Protein AF-A0A3C1S8E3-F1 (afdb_monomer)

Nearest PDB structures (foldseek):
  7sqc-assembly1_1V  TM=7.105E-01  e=4.136E+00  Chlamydomonas reinhardtii
  8i21-assembly1_A  TM=3.951E-01  e=8.160E-01  Saccharomyces cerevisiae S288C
  6ixe-assembly1_A  TM=2.705E-01  e=8.160E-01  Homo sapiens
  5nnv-assembly4_D  TM=2.596E-01  e=1.457E+00  Bacillus subtilis subsp. subtilis str. 168

Radius of gyration: 63.2 Å; Cα contacts (8 Å, |Δi|>4): 35; chains: 1; bounding box: 116×29×188 Å

Secondary structure (DSSP, 8-state):
--THHHHHHHHHHHHHHHHHHHHHHHHHHHHHHHHHHHHHHHHHHHHHHHHHHHHHHHHHHHHHHHHHHHHHHHHHHHHHHHHHHHHHHHHHHHHHHHHHHHHHHHHHHHHHHHHHHHHHHHHHHHHHHHHHHHHHHHHHHHHHHHHHHHHHHSTT-HHHHHHHHHHHHHHHHHHHHHHHHHHHHHHHHHHHHHHHHHHHHHHHHHHHHHHHHHHHTGGG-HHHHTT--

Solvent-accessible surface area (backbone atoms only — not comparable to full-atom values): 12327 Å² total; per-residue (Å²): 137,66,75,65,64,55,51,57,51,50,47,57,63,58,48,49,60,52,51,49,50,53,47,58,66,42,46,62,56,53,50,50,51,47,52,50,52,48,53,49,52,50,50,51,49,51,50,50,50,50,49,53,53,48,50,50,52,51,49,53,52,50,52,54,48,52,53,51,53,52,51,52,53,51,50,54,51,50,50,56,50,49,52,52,50,49,55,52,48,53,50,51,53,50,51,52,52,53,50,51,49,53,50,53,51,49,51,51,50,52,53,50,49,51,52,53,51,51,52,52,51,52,51,48,51,52,55,52,54,52,52,49,54,50,53,51,49,51,50,50,51,52,44,53,52,51,52,51,51,43,53,72,75,36,70,91,37,68,71,59,40,56,56,52,49,52,51,50,51,52,50,49,52,49,52,54,52,52,52,52,52,50,52,53,50,51,52,52,52,49,52,50,49,53,50,50,50,49,51,50,51,52,50,52,51,48,50,52,50,51,64,52,53,65,49,62,60,67,76,58,66,67,74,66,63,71,73,76,120

Sequence (229 aa):
MSWWTIITALESVITKPLELITDWAREPLRKWEFERQIKQKECESELRMKEEVHKSNLHIKRETEIVRILQEIEELKKDKQFERMKATSEAILKYQKELSNINREAISAIGNMQIELREKAQNLIHDKVVRYKEFQKIATDEAMVDFKRIEDNFADNDRAKDILYRAVDQRLANVIKAADNFLLELSKDISSINQSICMLSDSGQKFIQNHLGQYKVIEFSDNDVKRLE

pLDDT: mean 80.76, std 13.03, range [36.88, 95.19]

Mean predicted aligned error: 15.99 Å

Foldseek 3Di:
DDPVVVVVVVCCVVVVVVVVVVCVVCVVVVVVVVVVVVVVVVVVVVVVVVVVVVVVVVVVVVVVVVVVVVVVVVVVVVVVVVVVVVVVVVVVVVVVVVLVVVLVVLLVVLVVVLVVLLVVLVVVLVVLVVVLVVQLVVLVVVLVVQLVVLCVPVVPPPPSSVVSNVVSVVVSVVSNVVSVVVSVVSVVVSVVVNVVSVVVSVVSVVVSVVVVVVCVVVVDPVVVVVVVD

Structure (mmCIF, N/CA/C/O backbone):
data_AF-A0A3C1S8E3-F1
#
_entry.id   AF-A0A3C1S8E3-F1
#
loop_
_atom_site.group_PDB
_atom_site.id
_atom_site.type_symbol
_atom_site.label_atom_id
_atom_site.label_alt_id
_atom_site.label_comp_id
_atom_site.label_asym_id
_atom_site.label_entity_id
_atom_site.label_seq_id
_atom_site.pdbx_PDB_ins_code
_atom_site.Cartn_x
_atom_site.Cartn_y
_atom_site.Cartn_z
_atom_site.occupancy
_atom_site.B_iso_or_equiv
_atom_site.auth_seq_id
_atom_site.auth_comp_id
_atom_site.auth_asym_id
_atom_site.auth_atom_id
_atom_site.pdbx_PDB_model_num
ATOM 1 N N . MET A 1 1 ? -67.163 20.959 129.276 1.00 45.91 1 MET A N 1
ATOM 2 C CA . MET A 1 1 ? -66.534 19.995 128.347 1.00 45.91 1 MET A CA 1
ATOM 3 C C . MET A 1 1 ? -67.643 19.246 127.632 1.00 45.91 1 MET A C 1
ATOM 5 O O . MET A 1 1 ? -68.558 18.776 128.290 1.00 45.91 1 MET A O 1
ATOM 9 N N . SER A 1 2 ? -67.640 19.323 126.304 1.00 48.47 2 SER A N 1
ATOM 10 C CA . SER A 1 2 ? -68.822 19.217 125.438 1.00 48.47 2 SER A CA 1
ATOM 11 C C . SER A 1 2 ? -69.143 17.775 125.030 1.00 48.47 2 SER A C 1
ATOM 13 O O . SER A 1 2 ? -68.245 17.031 124.661 1.00 48.47 2 SER A O 1
ATOM 15 N N . TRP A 1 3 ? -70.430 17.413 125.027 1.00 48.03 3 TRP A N 1
ATOM 16 C CA . TRP A 1 3 ? -70.980 16.139 124.530 1.00 48.03 3 TRP A CA 1
ATOM 17 C C . TRP A 1 3 ? -70.639 15.819 123.058 1.00 48.03 3 TRP A C 1
ATOM 19 O O . TRP A 1 3 ? -70.741 14.667 122.644 1.00 48.03 3 TRP A O 1
ATOM 29 N N . TRP A 1 4 ? -70.177 16.799 122.276 1.00 54.56 4 TRP A N 1
ATOM 30 C CA . TRP A 1 4 ? -69.787 16.611 120.874 1.00 54.56 4 TRP A CA 1
ATOM 31 C C . TRP A 1 4 ? -68.533 15.746 120.675 1.00 54.56 4 TRP A C 1
ATOM 33 O O . TRP A 1 4 ? -68.459 15.030 119.684 1.00 54.56 4 TRP A O 1
ATOM 43 N N . THR A 1 5 ? -67.573 15.741 121.609 1.00 58.72 5 THR A N 1
ATOM 44 C CA . THR A 1 5 ? -66.364 14.896 121.493 1.00 58.72 5 THR A CA 1
ATOM 45 C C . THR A 1 5 ? -66.623 13.422 121.802 1.00 58.72 5 THR A C 1
ATOM 47 O O . THR A 1 5 ? -65.871 12.563 121.355 1.00 58.72 5 THR A O 1
ATOM 50 N N . ILE A 1 6 ? -67.687 13.113 122.550 1.00 60.81 6 ILE A N 1
ATOM 51 C CA . ILE A 1 6 ? -68.087 11.730 122.847 1.00 60.81 6 ILE A CA 1
ATOM 52 C C . ILE A 1 6 ? -68.851 11.141 121.659 1.00 60.81 6 ILE A C 1
ATOM 54 O O . ILE A 1 6 ? -68.624 9.987 121.312 1.00 60.81 6 ILE A O 1
ATOM 58 N N . ILE A 1 7 ? -69.698 11.933 120.993 1.00 59.84 7 ILE A N 1
ATOM 59 C CA . ILE A 1 7 ? -70.453 11.489 119.813 1.00 59.84 7 ILE A CA 1
ATOM 60 C C . ILE A 1 7 ? -69.512 11.220 118.633 1.00 59.84 7 ILE A C 1
ATOM 62 O O . ILE A 1 7 ? -69.625 10.165 118.024 1.00 59.84 7 ILE A O 1
ATOM 66 N N . THR A 1 8 ? -68.519 12.078 118.371 1.00 59.97 8 THR A N 1
ATOM 67 C CA . THR A 1 8 ? -67.529 11.832 117.303 1.00 59.97 8 THR A CA 1
ATOM 68 C C . THR A 1 8 ? -66.610 10.644 117.606 1.00 59.97 8 THR A C 1
ATOM 70 O O . THR A 1 8 ? -66.227 9.907 116.697 1.00 59.97 8 THR A O 1
ATOM 73 N N . ALA A 1 9 ? -66.290 10.398 118.882 1.00 60.41 9 ALA A N 1
ATOM 74 C CA . ALA A 1 9 ? -65.554 9.207 119.296 1.00 60.41 9 ALA A CA 1
ATOM 75 C C . ALA A 1 9 ? -66.391 7.925 119.131 1.00 60.41 9 ALA A C 1
ATOM 77 O O . ALA A 1 9 ? -65.876 6.939 118.608 1.00 60.41 9 ALA A O 1
ATOM 78 N N . LEU A 1 10 ? -67.675 7.943 119.509 1.00 57.97 10 LEU A N 1
ATOM 79 C CA . LEU A 1 10 ? -68.590 6.803 119.374 1.00 57.97 10 LEU A CA 1
ATOM 80 C C . LEU A 1 10 ? -68.921 6.502 117.904 1.00 57.97 10 LEU A C 1
ATOM 82 O O . LEU A 1 10 ? -68.937 5.342 117.497 1.00 57.97 10 LEU A O 1
ATOM 86 N N . GLU A 1 11 ? -69.116 7.545 117.097 1.00 59.22 11 GLU A N 1
ATOM 87 C CA . GLU A 1 11 ? -69.291 7.450 115.650 1.00 59.22 11 GLU A CA 1
ATOM 88 C C . GLU A 1 11 ? -68.055 6.797 115.029 1.00 59.22 11 GLU A C 1
ATOM 90 O O . GLU A 1 11 ? -68.191 5.783 114.361 1.00 59.22 11 GLU A O 1
ATOM 95 N N . SER A 1 12 ? -66.841 7.223 115.401 1.00 58.59 12 SER A N 1
ATOM 96 C CA . SER A 1 12 ? -65.597 6.590 114.938 1.00 58.59 12 SER A CA 1
ATOM 97 C C . SER A 1 12 ? -65.379 5.142 115.415 1.00 58.59 12 SER A C 1
ATOM 99 O O . SER A 1 12 ? -64.543 4.445 114.846 1.00 58.59 12 SER A O 1
ATOM 101 N N . VAL A 1 13 ? -66.086 4.672 116.451 1.00 63.94 13 VAL A N 1
ATOM 102 C CA . VAL A 1 13 ? -66.024 3.278 116.942 1.00 63.94 13 VAL A CA 1
ATOM 103 C C . VAL A 1 13 ? -67.013 2.375 116.197 1.00 63.94 13 VAL A C 1
ATOM 105 O O . VAL A 1 13 ? -66.749 1.184 116.049 1.00 63.94 13 VAL A O 1
ATOM 108 N N . ILE A 1 14 ? -68.117 2.930 115.690 1.00 62.41 14 ILE A N 1
ATOM 109 C CA . ILE A 1 14 ? -69.158 2.186 114.962 1.00 62.41 14 ILE A CA 1
ATOM 110 C C . ILE A 1 14 ? -68.961 2.276 113.442 1.00 62.41 14 ILE A C 1
ATOM 112 O O . ILE A 1 14 ? -69.185 1.292 112.739 1.00 62.41 14 ILE A O 1
ATOM 116 N N . THR A 1 15 ? -68.500 3.411 112.913 1.00 63.06 15 THR A N 1
ATOM 117 C CA . THR A 1 15 ? -68.279 3.587 111.470 1.00 63.06 15 THR A CA 1
ATOM 118 C C . THR A 1 15 ? -67.055 2.828 110.981 1.00 63.06 15 THR A C 1
ATOM 120 O O . THR A 1 15 ? -67.130 2.201 109.934 1.00 63.06 15 THR A O 1
ATOM 123 N N . LYS A 1 16 ? -65.973 2.764 111.766 1.00 65.75 16 LYS A N 1
ATOM 124 C CA . LYS A 1 16 ? -64.754 2.020 111.403 1.00 65.75 16 LYS A CA 1
ATOM 125 C C . LYS A 1 16 ? -64.968 0.532 111.106 1.00 65.75 16 LYS A C 1
ATOM 127 O O . LYS A 1 16 ? -64.448 0.086 110.092 1.00 65.75 16 LYS A O 1
ATOM 132 N N . PRO A 1 17 ? -65.688 -0.268 111.922 1.00 68.44 17 PRO A N 1
ATOM 133 C CA . PRO A 1 17 ? -65.948 -1.665 111.577 1.00 68.44 17 PRO A CA 1
ATOM 134 C C . PRO A 1 17 ? -66.882 -1.800 110.369 1.00 68.44 17 PRO A C 1
ATOM 136 O O . PRO A 1 17 ? -66.742 -2.751 109.606 1.00 68.44 17 PRO A O 1
ATOM 139 N N . LEU A 1 18 ? -67.799 -0.849 110.162 1.00 66.88 18 LEU A N 1
ATOM 140 C CA . LEU A 1 18 ? -68.668 -0.835 108.986 1.00 66.88 18 LEU A CA 1
ATOM 141 C C . LEU A 1 18 ? -67.868 -0.540 107.706 1.00 66.88 18 LEU A C 1
ATOM 143 O O . LEU A 1 18 ? -68.014 -1.257 106.720 1.00 66.88 18 LEU A O 1
ATOM 147 N N . GLU A 1 19 ? -66.977 0.451 107.762 1.00 66.44 19 GLU A N 1
ATOM 148 C CA . GLU A 1 19 ? -66.007 0.783 106.715 1.00 66.44 19 GLU A CA 1
ATOM 149 C C . GLU A 1 19 ? -65.086 -0.409 106.431 1.00 66.44 19 GLU A C 1
ATOM 151 O O . GLU A 1 19 ? -64.909 -0.769 105.271 1.00 66.44 19 GLU A O 1
ATOM 156 N N . LEU A 1 20 ? -64.616 -1.107 107.474 1.00 71.56 20 LEU A N 1
ATOM 157 C CA . LEU A 1 20 ? -63.794 -2.315 107.357 1.00 71.56 20 LEU A CA 1
ATOM 158 C C . LEU A 1 20 ? -64.518 -3.450 106.614 1.00 71.56 20 LEU A C 1
ATOM 160 O O . LEU A 1 20 ? -63.907 -4.133 105.800 1.00 71.56 20 LEU A O 1
ATOM 164 N N . ILE A 1 21 ? -65.815 -3.657 106.874 1.00 69.19 21 ILE A N 1
ATOM 165 C CA . ILE A 1 21 ? -66.627 -4.686 106.200 1.00 69.19 21 ILE A CA 1
ATOM 166 C C . ILE A 1 21 ? -66.916 -4.283 104.752 1.00 69.19 21 ILE A C 1
ATOM 168 O O . ILE A 1 21 ? -66.861 -5.124 103.853 1.00 69.19 21 ILE A O 1
ATOM 172 N N . THR A 1 22 ? -67.204 -3.005 104.497 1.00 70.81 22 THR A N 1
ATOM 173 C CA . THR A 1 22 ? -67.393 -2.516 103.125 1.00 70.81 22 THR A CA 1
ATOM 174 C C . THR A 1 22 ? -66.101 -2.544 102.317 1.00 70.81 22 THR A C 1
ATOM 176 O O . THR A 1 22 ? -66.146 -2.860 101.128 1.00 70.81 22 THR A O 1
ATOM 179 N N . ASP A 1 23 ? -64.957 -2.290 102.948 1.00 69.19 23 ASP A N 1
ATOM 180 C CA . ASP A 1 23 ? -63.642 -2.413 102.327 1.00 69.19 23 ASP A CA 1
ATOM 181 C C . ASP A 1 23 ? -63.274 -3.883 102.106 1.00 69.19 23 ASP A C 1
ATOM 183 O O . ASP A 1 23 ? -62.804 -4.218 101.021 1.00 69.19 23 ASP A O 1
ATOM 187 N N . TRP A 1 24 ? -63.610 -4.780 103.040 1.00 73.12 24 TRP A N 1
ATOM 188 C CA . TRP A 1 24 ? -63.441 -6.231 102.889 1.00 73.12 24 TRP A CA 1
ATOM 189 C C . TRP A 1 24 ? -64.290 -6.810 101.746 1.00 73.12 24 TRP A C 1
ATOM 191 O O . TRP A 1 24 ? -63.827 -7.654 100.982 1.00 73.12 24 TRP A O 1
ATOM 201 N N . ALA A 1 25 ? -65.521 -6.321 101.566 1.00 75.75 25 ALA A N 1
ATOM 202 C CA . ALA A 1 25 ? -66.380 -6.716 100.448 1.00 75.75 25 ALA A CA 1
ATOM 203 C C . ALA A 1 25 ? -65.934 -6.110 99.101 1.00 75.75 25 ALA A C 1
ATOM 205 O O . ALA A 1 25 ? -66.162 -6.704 98.044 1.00 75.75 25 ALA A O 1
ATOM 206 N N . ARG A 1 26 ? -65.288 -4.935 99.114 1.00 73.25 26 ARG A N 1
ATOM 207 C CA . ARG A 1 26 ? -64.765 -4.265 97.909 1.00 73.25 26 ARG A CA 1
ATOM 208 C C . ARG A 1 26 ? -63.386 -4.761 97.487 1.00 73.25 26 ARG A C 1
ATOM 210 O O . ARG A 1 26 ? -63.083 -4.724 96.297 1.00 73.25 26 ARG A O 1
ATOM 217 N N . GLU A 1 27 ? -62.569 -5.249 98.414 1.00 75.69 27 GLU A N 1
ATOM 218 C CA . GLU A 1 27 ? -61.229 -5.790 98.165 1.00 75.69 27 GLU A CA 1
ATOM 219 C C . GLU A 1 27 ? -61.161 -6.854 97.052 1.00 75.69 27 GLU A C 1
ATOM 221 O O . GLU A 1 27 ? -60.338 -6.694 96.143 1.00 75.69 27 GLU A O 1
ATOM 226 N N . PRO A 1 28 ? -62.015 -7.901 97.029 1.00 76.00 28 PRO A N 1
ATOM 227 C CA . PRO A 1 28 ? -61.971 -8.916 95.976 1.00 76.00 28 PRO A CA 1
ATOM 228 C C . PRO A 1 28 ? -62.368 -8.360 94.601 1.00 76.00 28 PRO A C 1
ATOM 230 O O . PRO A 1 28 ? -61.770 -8.737 93.593 1.00 76.00 28 PRO A O 1
ATOM 233 N N . LEU A 1 29 ? -63.313 -7.415 94.550 1.00 75.44 29 LEU A N 1
ATOM 234 C CA . LEU A 1 29 ? -63.712 -6.741 93.309 1.00 75.44 29 LEU A CA 1
ATOM 235 C C . LEU A 1 29 ? -62.592 -5.833 92.782 1.00 75.44 29 LEU A C 1
ATOM 237 O O . LEU A 1 29 ? -62.259 -5.898 91.599 1.00 75.44 29 LEU A O 1
ATOM 241 N N . ARG A 1 30 ? -61.936 -5.071 93.669 1.00 77.50 30 ARG A N 1
ATOM 242 C CA . ARG A 1 30 ? -60.752 -4.262 93.334 1.00 77.50 30 ARG A CA 1
ATOM 243 C C . ARG A 1 30 ? -59.605 -5.126 92.829 1.00 77.50 30 ARG A C 1
ATOM 245 O O . ARG A 1 30 ? -58.922 -4.737 91.888 1.00 77.50 30 ARG A O 1
ATOM 252 N N . LYS A 1 31 ? -59.401 -6.304 93.425 1.00 79.94 31 LYS A N 1
ATOM 253 C CA . LYS A 1 31 ? -58.380 -7.263 92.993 1.00 79.94 31 LYS A CA 1
ATOM 254 C C . LYS A 1 31 ? -58.675 -7.815 91.598 1.00 79.94 31 LYS A C 1
ATOM 256 O O . LYS A 1 31 ? -57.766 -7.876 90.780 1.00 79.94 31 LYS A O 1
ATOM 261 N N . TRP A 1 32 ? -59.929 -8.149 91.291 1.00 79.12 32 TRP A N 1
ATOM 262 C CA . TRP A 1 32 ? -60.323 -8.598 89.950 1.00 79.12 32 TRP A CA 1
ATOM 263 C C . TRP A 1 32 ? -60.242 -7.500 88.892 1.00 79.12 32 TRP A C 1
ATOM 265 O O . TRP A 1 32 ? -59.829 -7.777 87.768 1.00 79.12 32 TRP A O 1
ATOM 275 N N . GLU A 1 33 ? -60.617 -6.264 89.218 1.00 80.81 33 GLU A N 1
ATOM 276 C CA . GLU A 1 33 ? -60.418 -5.117 88.324 1.00 80.81 33 GLU A CA 1
ATOM 277 C C . GLU A 1 33 ? -58.931 -4.859 88.084 1.00 80.81 33 GLU A C 1
ATOM 279 O O . GLU A 1 33 ? -58.523 -4.662 86.941 1.00 80.81 33 GLU A O 1
ATOM 284 N N . PHE A 1 34 ? -58.111 -4.942 89.131 1.00 79.50 34 PHE A N 1
ATOM 285 C CA . PHE A 1 34 ? -56.662 -4.803 89.039 1.00 79.50 34 PHE A CA 1
ATOM 286 C C . PHE A 1 34 ? -56.027 -5.920 88.200 1.00 79.50 34 PHE A C 1
ATOM 288 O O . PHE A 1 34 ? -55.235 -5.632 87.310 1.00 79.50 34 PHE A O 1
ATOM 295 N N . GLU A 1 35 ? -56.428 -7.180 88.387 1.00 84.31 35 GLU A N 1
ATOM 296 C CA . GLU A 1 35 ? -55.987 -8.305 87.550 1.00 84.31 35 GLU A CA 1
ATOM 297 C C . GLU A 1 35 ? -56.425 -8.148 86.091 1.00 84.31 35 GLU A C 1
ATOM 299 O O . GLU A 1 35 ? -55.663 -8.462 85.179 1.00 84.31 35 GLU A O 1
ATOM 304 N N . ARG A 1 36 ? -57.636 -7.638 85.841 1.00 80.31 36 ARG A N 1
ATOM 305 C CA . ARG A 1 36 ? -58.131 -7.386 84.481 1.00 80.31 36 ARG A CA 1
ATOM 306 C C . ARG A 1 36 ? -57.357 -6.250 83.814 1.00 80.31 36 ARG A C 1
ATOM 308 O O . ARG A 1 36 ? -56.996 -6.377 82.650 1.00 80.31 36 ARG A O 1
ATOM 315 N N . GLN A 1 37 ? -57.044 -5.192 84.562 1.00 82.25 37 GLN A N 1
ATOM 316 C CA . GLN A 1 37 ? -56.198 -4.090 84.103 1.00 82.25 37 GLN A CA 1
ATOM 317 C C . GLN A 1 37 ? -54.753 -4.534 83.858 1.00 82.25 37 GLN A C 1
ATOM 319 O O . GLN A 1 37 ? -54.155 -4.093 82.881 1.00 82.25 37 GLN A O 1
ATOM 324 N N . ILE A 1 38 ? -54.193 -5.407 84.701 1.00 83.06 38 ILE A N 1
ATOM 325 C CA . ILE A 1 38 ? -52.866 -5.998 84.481 1.00 83.06 38 ILE A CA 1
ATOM 326 C C . ILE A 1 38 ? -52.876 -6.824 83.200 1.00 83.06 38 ILE A C 1
ATOM 328 O O . ILE A 1 38 ? -52.089 -6.537 82.309 1.00 83.06 38 ILE A O 1
ATOM 332 N N . LYS A 1 39 ? -53.819 -7.761 83.052 1.00 86.88 39 LYS A N 1
ATOM 333 C CA . LYS A 1 39 ? -53.931 -8.598 81.846 1.00 86.88 39 LYS A CA 1
ATOM 334 C C . LYS A 1 39 ? -54.154 -7.776 80.583 1.00 86.88 39 LYS A C 1
ATOM 336 O O . LYS A 1 39 ? -53.622 -8.106 79.529 1.00 86.88 39 LYS A O 1
ATOM 341 N N . GLN A 1 40 ? -54.931 -6.699 80.673 1.00 83.88 40 GLN A N 1
ATOM 342 C CA . GLN A 1 40 ? -55.137 -5.787 79.554 1.00 83.88 40 GLN A CA 1
ATOM 343 C C . GLN A 1 40 ? -53.845 -5.044 79.196 1.00 83.88 40 GLN A C 1
ATOM 345 O O . GLN A 1 40 ? -53.489 -4.993 78.024 1.00 83.88 40 GLN A O 1
ATOM 350 N N . LYS A 1 41 ? -53.100 -4.541 80.188 1.00 84.12 41 LYS A N 1
ATOM 351 C CA . LYS A 1 41 ? -51.793 -3.902 79.973 1.00 84.12 41 LYS A CA 1
ATOM 352 C C . LYS A 1 41 ? -50.738 -4.876 79.451 1.00 84.12 41 LYS A C 1
ATOM 354 O O . LYS A 1 41 ? -49.932 -4.487 78.615 1.00 84.12 41 LYS A O 1
ATOM 359 N N . GLU A 1 42 ? -50.738 -6.120 79.918 1.00 85.31 42 GLU A N 1
ATOM 360 C CA . GLU A 1 42 ? -49.866 -7.191 79.425 1.00 85.31 42 GLU A CA 1
ATOM 361 C C . GLU A 1 42 ? -50.193 -7.516 77.968 1.00 85.31 42 GLU A C 1
ATOM 363 O O . GLU A 1 42 ? -49.297 -7.502 77.130 1.00 85.31 42 GLU A O 1
ATOM 368 N N . CYS A 1 43 ? -51.475 -7.692 77.636 1.00 86.12 43 CYS A N 1
ATOM 369 C CA . CYS A 1 43 ? -51.931 -7.917 76.265 1.00 86.12 43 CYS A CA 1
ATOM 370 C C . CYS A 1 43 ? -51.583 -6.734 75.344 1.00 86.12 43 CYS A C 1
ATOM 372 O O . CYS A 1 43 ? -51.049 -6.930 74.256 1.00 86.12 43 CYS A O 1
ATOM 374 N N . GLU A 1 44 ? -51.807 -5.495 75.789 1.00 86.19 44 GLU A N 1
ATOM 375 C CA . GLU A 1 44 ? -51.421 -4.289 75.046 1.00 86.19 44 GLU A CA 1
ATOM 376 C C . GLU A 1 44 ? -49.899 -4.176 74.875 1.00 86.19 44 GLU A C 1
ATOM 378 O O . GLU A 1 44 ? -49.428 -3.798 73.803 1.00 86.19 44 GLU A O 1
ATOM 383 N N . SER A 1 45 ? -49.119 -4.526 75.900 1.00 83.31 45 SER A N 1
ATOM 384 C CA . SER A 1 45 ? -47.655 -4.555 75.841 1.00 83.31 45 SER A CA 1
ATOM 385 C C . SER A 1 45 ? -47.155 -5.615 74.857 1.00 83.31 45 SER A C 1
ATOM 387 O O . SER A 1 45 ? -46.307 -5.327 74.014 1.00 83.31 45 SER A O 1
ATOM 389 N N . GLU A 1 46 ? -47.724 -6.821 74.891 1.00 88.38 46 GLU A N 1
ATOM 390 C CA . GLU A 1 46 ? -47.403 -7.893 73.948 1.00 88.38 46 GLU A CA 1
ATOM 391 C C . GLU A 1 46 ? -47.769 -7.532 72.508 1.00 88.38 46 GLU A C 1
ATOM 393 O O . GLU A 1 46 ? -47.001 -7.825 71.591 1.00 88.38 46 GLU A O 1
ATOM 398 N N . LEU A 1 47 ? -48.925 -6.899 72.294 1.00 86.38 47 LEU A N 1
ATOM 399 C CA . LEU A 1 47 ? -49.342 -6.422 70.977 1.00 86.38 47 LEU A CA 1
ATOM 400 C C . LEU A 1 47 ? -48.385 -5.347 70.460 1.00 86.38 47 LEU A C 1
ATOM 402 O O . LEU A 1 47 ? -47.918 -5.463 69.331 1.00 86.38 47 LEU A O 1
ATOM 406 N N . ARG A 1 48 ? -47.999 -4.375 71.296 1.00 87.56 48 ARG A N 1
ATOM 407 C CA . ARG A 1 48 ? -47.000 -3.355 70.934 1.00 87.56 48 ARG A CA 1
ATOM 408 C C . ARG A 1 48 ? -45.639 -3.968 70.619 1.00 87.56 48 ARG A C 1
ATOM 410 O O . ARG A 1 48 ? -45.025 -3.607 69.622 1.00 87.56 48 ARG A O 1
ATOM 417 N N . MET A 1 49 ? -45.184 -4.931 71.419 1.00 85.94 49 MET A N 1
ATOM 418 C CA . MET A 1 49 ? -43.936 -5.651 71.155 1.00 85.94 49 MET A CA 1
ATOM 419 C C . MET A 1 49 ? -43.996 -6.410 69.827 1.00 85.94 49 MET A C 1
ATOM 421 O O . MET A 1 49 ? -43.053 -6.348 69.041 1.00 85.94 49 MET A O 1
ATOM 425 N N . LYS A 1 50 ? -45.111 -7.088 69.536 1.00 90.00 50 LYS A N 1
ATOM 426 C CA . LYS A 1 50 ? -45.321 -7.779 68.256 1.00 90.00 50 LYS A CA 1
ATOM 427 C C . LYS A 1 50 ? -45.368 -6.798 67.089 1.00 90.00 50 LYS A C 1
ATOM 429 O O . LYS A 1 50 ? -44.758 -7.083 66.065 1.00 90.00 50 LYS A O 1
ATOM 434 N N . GLU A 1 51 ? -46.032 -5.655 67.235 1.00 87.38 51 GLU A N 1
ATOM 435 C CA . GLU A 1 51 ? -46.078 -4.603 66.215 1.00 87.38 51 GLU A CA 1
ATOM 436 C C . GLU A 1 51 ? -44.689 -4.041 65.910 1.00 87.38 51 GLU A C 1
ATOM 438 O O . GLU A 1 51 ? -44.322 -3.947 64.741 1.00 87.38 51 GLU A O 1
ATOM 443 N N . GLU A 1 52 ? -43.890 -3.721 66.927 1.00 87.69 52 GLU A N 1
ATOM 444 C CA . GLU A 1 52 ? -42.534 -3.193 66.738 1.00 87.69 52 GLU A CA 1
ATOM 445 C C . GLU A 1 52 ? -41.587 -4.235 66.132 1.00 87.69 52 GLU A C 1
ATOM 447 O O . GLU A 1 52 ? -40.843 -3.935 65.196 1.00 87.69 52 GLU A O 1
ATOM 452 N N . VAL A 1 53 ? -41.677 -5.496 66.567 1.00 89.69 53 VAL A N 1
ATOM 453 C CA . VAL A 1 53 ? -40.945 -6.605 65.935 1.00 89.69 53 VAL A CA 1
ATOM 454 C C . VAL A 1 53 ? -41.376 -6.779 64.479 1.00 89.69 53 VAL A C 1
ATOM 456 O O . VAL A 1 53 ? -40.536 -6.996 63.605 1.00 89.69 53 VAL A O 1
ATOM 459 N N . HIS A 1 54 ? -42.671 -6.663 64.181 1.00 89.44 54 HIS A N 1
ATOM 460 C CA . HIS A 1 54 ? -43.171 -6.791 62.817 1.00 89.44 54 HIS A CA 1
ATOM 461 C C . HIS A 1 54 ? -42.729 -5.619 61.932 1.00 89.44 54 HIS A C 1
ATOM 463 O O . HIS A 1 54 ? -42.297 -5.847 60.803 1.00 89.44 54 HIS A O 1
ATOM 469 N N . LYS A 1 55 ? -42.746 -4.383 62.449 1.00 90.38 55 LYS A N 1
ATOM 470 C CA . LYS A 1 55 ? -42.213 -3.194 61.763 1.00 90.38 55 LYS A CA 1
ATOM 471 C C . LYS A 1 55 ? -40.718 -3.326 61.489 1.00 90.38 55 LYS A C 1
ATOM 473 O O . LYS A 1 55 ? -40.299 -3.088 60.359 1.00 90.38 55 LYS A O 1
ATOM 478 N N . SER A 1 56 ? -39.939 -3.761 62.479 1.00 86.69 56 SER A N 1
ATOM 479 C CA . SER A 1 56 ? -38.501 -4.002 62.328 1.00 86.69 56 SER A CA 1
ATOM 480 C C . SER A 1 56 ? -38.224 -5.080 61.274 1.00 86.69 56 SER A C 1
ATOM 482 O O . SER A 1 56 ? -37.467 -4.855 60.334 1.00 86.69 56 SER A O 1
ATOM 484 N N . ASN A 1 57 ? -38.946 -6.204 61.320 1.00 91.62 57 ASN A N 1
ATOM 485 C CA . ASN A 1 57 ? -38.835 -7.260 60.311 1.00 91.62 57 ASN A CA 1
ATOM 486 C C . ASN A 1 57 ? -39.223 -6.788 58.901 1.00 91.62 57 ASN A C 1
ATOM 488 O O . ASN A 1 57 ? -38.580 -7.172 57.925 1.00 91.62 57 ASN A O 1
ATOM 492 N N . LEU A 1 58 ? -40.267 -5.965 58.768 1.00 88.69 58 LEU A N 1
ATOM 493 C CA . LEU A 1 58 ? -40.647 -5.368 57.486 1.00 88.69 58 LEU A CA 1
ATOM 494 C C . LEU A 1 58 ? -39.575 -4.405 56.972 1.00 88.69 58 LEU A C 1
ATOM 496 O O . LEU A 1 58 ? -39.319 -4.375 55.769 1.00 88.69 58 LEU A O 1
ATOM 500 N N . HIS A 1 59 ? -38.940 -3.641 57.860 1.00 88.50 59 HIS A N 1
ATOM 501 C CA . HIS A 1 59 ? -37.855 -2.736 57.502 1.00 88.50 59 HIS A CA 1
ATOM 502 C C . HIS A 1 59 ? -36.626 -3.504 57.007 1.00 88.50 59 HIS A C 1
ATOM 504 O O . HIS A 1 59 ? -36.185 -3.261 55.888 1.00 88.50 59 HIS A O 1
ATOM 510 N N . ILE A 1 60 ? -36.185 -4.522 57.753 1.00 91.06 60 ILE A N 1
ATOM 511 C CA . ILE A 1 60 ? -35.077 -5.409 57.366 1.00 91.06 60 ILE A CA 1
ATOM 512 C C . ILE A 1 60 ? -35.364 -6.079 56.015 1.00 91.06 60 ILE A C 1
ATOM 514 O O . ILE A 1 60 ? -34.501 -6.125 55.138 1.00 91.06 60 ILE A O 1
ATOM 518 N N . LYS A 1 61 ? -36.593 -6.567 55.795 1.00 92.12 61 LYS A N 1
ATOM 519 C CA . LYS A 1 61 ? -36.990 -7.146 54.500 1.00 92.12 61 LYS A CA 1
ATOM 520 C C . LYS A 1 61 ? -36.903 -6.136 53.358 1.00 92.12 61 LYS A C 1
ATOM 522 O O . LYS A 1 61 ? -36.423 -6.482 52.289 1.00 92.12 61 LYS A O 1
ATOM 527 N N . ARG A 1 62 ? -37.339 -4.892 53.569 1.00 90.38 62 ARG A N 1
ATOM 528 C CA . ARG A 1 62 ? -37.229 -3.842 52.543 1.00 90.38 62 ARG A CA 1
ATOM 529 C C . ARG A 1 62 ? -35.777 -3.504 52.234 1.00 90.38 62 ARG A C 1
ATOM 531 O O . ARG A 1 62 ? -35.428 -3.409 51.066 1.00 90.38 62 ARG A O 1
ATOM 538 N N . GLU A 1 63 ? -34.940 -3.346 53.252 1.00 91.06 63 GLU A N 1
ATOM 539 C CA . GLU A 1 63 ? -33.524 -3.022 53.061 1.00 91.06 63 GLU A CA 1
ATOM 540 C C . GLU A 1 63 ? -32.773 -4.149 52.351 1.00 91.06 63 GLU A C 1
ATOM 542 O O . GLU A 1 63 ? -32.046 -3.893 51.395 1.00 91.06 63 GLU A O 1
ATOM 547 N N . THR A 1 64 ? -33.008 -5.403 52.741 1.00 90.62 64 THR A N 1
ATOM 548 C CA . THR A 1 64 ? -32.411 -6.568 52.063 1.00 90.62 64 THR A CA 1
ATOM 549 C C . THR A 1 64 ? -32.882 -6.714 50.614 1.00 90.62 64 THR A C 1
ATOM 551 O O . THR A 1 64 ? -32.087 -7.082 49.750 1.00 90.62 64 THR A O 1
ATOM 554 N N . GLU A 1 65 ? -34.142 -6.384 50.315 1.00 91.12 65 GLU A N 1
ATOM 555 C CA . GLU A 1 65 ? -34.653 -6.339 48.940 1.00 91.12 65 GLU A CA 1
ATOM 556 C C . GLU A 1 65 ? -33.976 -5.231 48.123 1.00 91.12 65 GLU A C 1
ATOM 558 O O . GLU A 1 65 ? -33.533 -5.476 47.005 1.00 91.12 65 GLU A O 1
ATOM 563 N N . ILE A 1 66 ? -33.834 -4.031 48.696 1.00 91.88 66 ILE A N 1
ATOM 564 C CA . ILE A 1 66 ? -33.157 -2.899 48.049 1.00 91.88 66 ILE A CA 1
ATOM 565 C C . ILE A 1 66 ? -31.703 -3.254 47.735 1.00 91.88 66 ILE A C 1
ATOM 567 O O . ILE A 1 66 ? -31.248 -3.006 46.622 1.00 91.88 66 ILE A O 1
ATOM 571 N N . VAL A 1 67 ? -30.981 -3.863 48.680 1.00 93.69 67 VAL A N 1
ATOM 572 C CA . VAL A 1 67 ? -29.586 -4.281 48.472 1.00 93.69 67 VAL A CA 1
ATOM 573 C C . VAL A 1 67 ? -29.482 -5.303 47.341 1.00 93.69 67 VAL A C 1
ATOM 575 O O . VAL A 1 67 ? -28.614 -5.161 46.484 1.00 93.69 67 VAL A O 1
ATOM 578 N N . ARG A 1 68 ? -30.391 -6.284 47.283 1.00 95.19 68 ARG A N 1
ATOM 579 C CA . ARG A 1 68 ? -30.420 -7.275 46.197 1.00 95.19 68 ARG A CA 1
ATOM 580 C C . ARG A 1 68 ? -30.689 -6.628 44.840 1.00 95.19 68 ARG A C 1
ATOM 582 O O . ARG A 1 68 ? -29.970 -6.900 43.888 1.00 95.19 68 ARG A O 1
ATOM 589 N N . ILE A 1 69 ? -31.687 -5.746 44.767 1.00 93.25 69 ILE A N 1
ATOM 590 C CA . ILE A 1 69 ? -32.028 -5.020 43.536 1.00 93.25 69 ILE A CA 1
ATOM 591 C C . ILE A 1 69 ? -30.845 -4.154 43.082 1.00 93.25 69 ILE A C 1
ATOM 593 O O . ILE A 1 69 ? -30.557 -4.083 41.893 1.00 93.25 69 ILE A O 1
ATOM 597 N N . LEU A 1 70 ? -30.130 -3.508 44.009 1.00 94.12 70 LEU A N 1
ATOM 598 C CA . LEU A 1 70 ? -28.937 -2.725 43.678 1.00 94.12 70 LEU A CA 1
ATOM 599 C C . LEU A 1 70 ? -27.810 -3.597 43.109 1.00 94.12 70 LEU A C 1
ATOM 601 O O . LEU A 1 70 ? -27.188 -3.191 42.130 1.00 94.12 70 LEU A O 1
ATOM 605 N N . GLN A 1 71 ? -27.581 -4.785 43.677 1.00 93.25 71 GLN A N 1
ATOM 606 C CA . GLN A 1 71 ? -26.610 -5.751 43.151 1.00 93.25 71 GLN A CA 1
ATOM 607 C C . GLN A 1 71 ? -26.997 -6.224 41.745 1.00 93.25 71 GLN A C 1
ATOM 609 O O . GLN A 1 71 ? -26.168 -6.180 40.842 1.00 93.25 71 GLN A O 1
ATOM 614 N N . GLU A 1 72 ? -28.269 -6.567 41.531 1.00 94.69 72 GLU A N 1
ATOM 615 C CA . GLU A 1 72 ? -28.785 -6.978 40.221 1.00 94.69 72 GLU A CA 1
ATOM 616 C C . GLU A 1 72 ? -28.653 -5.855 39.176 1.00 94.69 72 GLU A C 1
ATOM 618 O O . GLU A 1 72 ? -28.221 -6.090 38.049 1.00 94.69 72 GLU A O 1
ATOM 623 N N . ILE A 1 73 ? -28.946 -4.601 39.545 1.00 93.50 73 ILE A N 1
ATOM 624 C CA . ILE A 1 73 ? -28.741 -3.436 38.666 1.00 93.50 73 ILE A CA 1
ATOM 625 C C . ILE A 1 73 ? -27.261 -3.273 38.301 1.00 93.50 73 ILE A C 1
ATOM 627 O O . ILE A 1 73 ? -26.942 -2.911 37.163 1.00 93.50 73 ILE A O 1
ATOM 631 N N . GLU A 1 74 ? -26.353 -3.492 39.250 1.00 92.69 74 GLU A N 1
ATOM 632 C CA . GLU A 1 74 ? -24.919 -3.376 39.004 1.00 92.69 74 GLU A CA 1
ATOM 633 C C . GLU A 1 74 ? -24.405 -4.489 38.082 1.00 92.69 74 GLU A C 1
ATOM 635 O O . GLU A 1 74 ? -23.660 -4.195 37.143 1.00 92.69 74 GLU A O 1
ATOM 640 N N . GLU A 1 75 ? -24.851 -5.729 38.285 1.00 92.38 75 GLU A N 1
ATOM 641 C CA . GLU A 1 75 ? -24.565 -6.861 37.396 1.00 92.38 75 GLU A CA 1
ATOM 642 C C . GLU A 1 75 ? -25.079 -6.587 35.977 1.00 92.38 75 GLU A C 1
ATOM 644 O O . GLU A 1 75 ? -24.296 -6.593 35.026 1.00 92.38 75 GLU A O 1
ATOM 649 N N . LEU A 1 76 ? -26.345 -6.178 35.830 1.00 91.19 76 LEU A N 1
ATOM 650 C CA . LEU A 1 76 ? -26.933 -5.818 34.533 1.00 91.19 76 LEU A CA 1
ATOM 651 C C . LEU A 1 76 ? -26.181 -4.675 33.835 1.00 91.19 76 LEU A C 1
ATOM 653 O O . LEU A 1 76 ? -26.068 -4.638 32.604 1.00 91.19 76 LEU A O 1
ATOM 657 N N . LYS A 1 77 ? -25.662 -3.709 34.602 1.00 92.00 77 LYS A N 1
ATOM 658 C CA . LYS A 1 77 ? -24.852 -2.613 34.058 1.00 92.00 77 LYS A CA 1
ATOM 659 C C . LYS A 1 77 ? -23.507 -3.124 33.540 1.00 92.00 77 LYS A C 1
ATOM 661 O O . LYS A 1 77 ? -23.100 -2.692 32.457 1.00 92.00 77 LYS A O 1
ATOM 666 N N . LYS A 1 78 ? -22.839 -4.013 34.282 1.00 92.19 78 LYS A N 1
ATOM 667 C CA . LYS A 1 78 ? -21.570 -4.637 33.876 1.00 92.19 78 LYS A CA 1
ATOM 668 C C . LYS A 1 78 ? -21.758 -5.496 32.629 1.00 92.19 78 LYS A C 1
ATOM 670 O O . LYS A 1 78 ? -21.015 -5.307 31.669 1.00 92.19 78 LYS A O 1
ATOM 675 N N . ASP A 1 79 ? -22.806 -6.311 32.576 1.00 91.94 79 ASP A N 1
ATOM 676 C CA . ASP A 1 79 ? -23.111 -7.157 31.416 1.00 91.94 79 ASP A CA 1
ATOM 677 C C . ASP A 1 79 ? -23.361 -6.325 30.158 1.00 91.94 79 ASP A C 1
ATOM 679 O O . ASP A 1 79 ? -22.760 -6.561 29.111 1.00 91.94 79 ASP A O 1
ATOM 683 N N . LYS A 1 80 ? -24.163 -5.260 30.264 1.00 92.56 80 LYS A N 1
ATOM 684 C CA . LYS A 1 80 ? -24.427 -4.369 29.126 1.00 92.56 80 LYS A CA 1
ATOM 685 C C . LYS A 1 80 ? -23.178 -3.617 28.661 1.00 92.56 80 LYS A C 1
ATOM 687 O O . LYS A 1 80 ? -23.033 -3.327 27.471 1.00 92.56 80 LYS A O 1
ATOM 692 N N . GLN A 1 81 ? -22.287 -3.248 29.583 1.00 84.00 81 GLN A N 1
ATOM 693 C CA . GLN A 1 81 ? -20.989 -2.666 29.233 1.00 84.00 81 GLN A CA 1
ATOM 694 C C . GLN A 1 81 ? -20.096 -3.696 28.541 1.00 84.00 81 GLN A C 1
ATOM 696 O O . GLN A 1 81 ? -19.484 -3.370 27.524 1.00 84.00 81 GLN 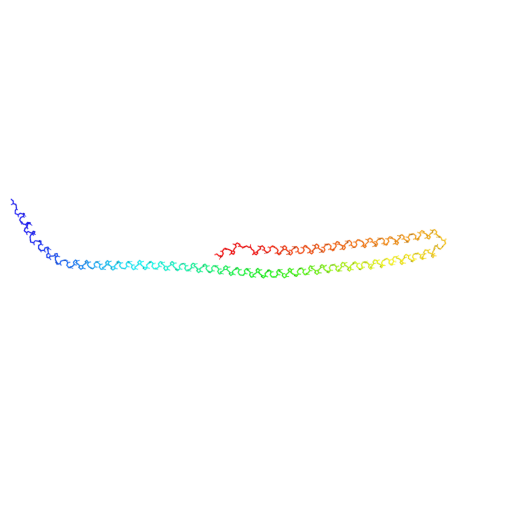A O 1
ATOM 701 N N . PHE A 1 82 ? -20.080 -4.932 29.034 1.00 84.19 82 PHE A N 1
ATOM 702 C CA . PHE A 1 82 ? -19.329 -6.030 28.446 1.00 84.19 82 PHE A CA 1
ATOM 703 C C . PHE A 1 82 ? -19.823 -6.375 27.038 1.00 84.19 82 PHE A C 1
ATOM 705 O O . PHE A 1 82 ? -19.010 -6.508 26.130 1.00 84.19 82 PHE A O 1
ATOM 712 N N . GLU A 1 83 ? -21.136 -6.424 26.803 1.00 89.50 83 GLU A N 1
ATOM 713 C CA . GLU A 1 83 ? -21.709 -6.636 25.467 1.00 89.50 83 GLU A CA 1
ATOM 714 C C . GLU A 1 83 ? -21.298 -5.543 24.482 1.00 89.50 83 GLU A C 1
ATOM 716 O O . GLU A 1 83 ? -20.880 -5.836 23.360 1.00 89.50 83 GLU A O 1
ATOM 721 N N . ARG A 1 84 ? -21.375 -4.273 24.904 1.00 84.00 84 ARG A N 1
ATOM 722 C CA . ARG A 1 84 ? -20.916 -3.147 24.080 1.00 84.00 84 ARG A CA 1
ATOM 723 C C . ARG A 1 84 ? -19.435 -3.274 23.771 1.00 84.00 84 ARG A C 1
ATOM 725 O O . ARG A 1 84 ? -19.054 -3.116 22.619 1.00 84.00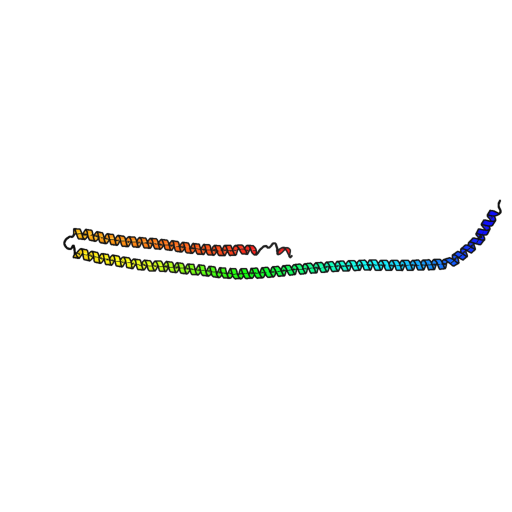 84 ARG A O 1
ATOM 732 N N . MET A 1 85 ? -18.630 -3.588 24.781 1.00 80.50 85 MET A N 1
ATOM 733 C CA . MET A 1 85 ? -17.188 -3.744 24.638 1.00 80.50 85 MET A CA 1
ATOM 734 C C . MET A 1 85 ? -16.826 -4.923 23.733 1.00 80.50 85 MET A C 1
ATOM 736 O O . MET A 1 85 ? -15.911 -4.819 22.921 1.00 80.50 85 MET A O 1
ATOM 740 N N . LYS A 1 86 ? -17.570 -6.026 23.816 1.00 86.12 86 LYS A N 1
ATOM 741 C CA . LYS A 1 86 ? -17.415 -7.181 22.935 1.00 86.12 86 LYS A CA 1
ATOM 742 C C . LYS A 1 86 ? -17.753 -6.813 21.494 1.00 86.12 86 LYS A C 1
ATOM 744 O O . LYS A 1 86 ? -16.951 -7.077 20.607 1.00 86.12 86 LYS A O 1
ATOM 749 N N . ALA A 1 87 ? -18.882 -6.144 21.263 1.00 87.69 87 ALA A N 1
ATOM 750 C CA . ALA A 1 87 ? -19.277 -5.703 19.928 1.00 87.69 87 ALA A CA 1
ATOM 751 C C . ALA A 1 87 ? -18.268 -4.711 19.324 1.00 87.69 87 ALA A C 1
ATOM 753 O O . ALA A 1 87 ? -17.915 -4.824 18.148 1.00 87.69 87 ALA A O 1
ATOM 754 N N . THR A 1 88 ? -17.759 -3.762 20.119 1.00 80.00 88 THR A N 1
ATOM 755 C CA . THR A 1 88 ? -16.721 -2.834 19.653 1.00 80.00 88 THR A CA 1
ATOM 756 C C . THR A 1 88 ? -15.400 -3.552 19.402 1.00 80.00 88 THR A C 1
ATOM 758 O O . THR A 1 88 ? -14.766 -3.292 18.385 1.00 80.00 88 THR A O 1
ATOM 761 N N . SER A 1 89 ? -15.000 -4.483 20.270 1.00 79.44 89 SER A N 1
ATOM 762 C CA . SER A 1 89 ? -13.780 -5.281 20.104 1.00 79.44 89 SER A CA 1
ATOM 763 C C . SER A 1 89 ? -13.840 -6.165 18.856 1.00 79.44 89 SER A C 1
ATOM 765 O O . SER A 1 89 ? -12.904 -6.160 18.062 1.00 79.44 89 SER A O 1
ATOM 767 N N . GLU A 1 90 ? -14.959 -6.852 18.617 1.00 84.31 90 GLU A N 1
ATOM 768 C CA . GLU A 1 90 ? -15.167 -7.660 17.413 1.00 84.31 90 GLU A CA 1
ATOM 769 C C . GLU A 1 90 ? -15.106 -6.806 16.144 1.00 84.31 90 GLU A C 1
ATOM 771 O O . GLU A 1 90 ? -14.455 -7.198 15.174 1.00 84.31 90 GLU A O 1
ATOM 776 N N . ALA A 1 91 ? -15.726 -5.621 16.154 1.00 81.69 91 ALA A N 1
ATOM 777 C CA . ALA A 1 91 ? -15.633 -4.684 15.040 1.00 81.69 91 ALA A CA 1
ATOM 778 C C . ALA A 1 91 ? -14.180 -4.244 14.801 1.00 81.69 91 ALA A C 1
ATOM 780 O O . ALA A 1 91 ? -13.700 -4.331 13.671 1.00 81.69 91 ALA A O 1
ATOM 781 N N . ILE A 1 92 ? -13.460 -3.841 15.854 1.00 76.94 92 ILE A N 1
ATOM 782 C CA . ILE A 1 92 ? -12.045 -3.443 15.781 1.00 76.94 92 ILE A CA 1
ATOM 783 C C . ILE A 1 92 ? -11.193 -4.581 15.216 1.00 76.94 92 ILE A C 1
ATOM 785 O O . ILE A 1 92 ? -10.411 -4.354 14.297 1.00 76.94 92 ILE A O 1
ATOM 789 N N . LEU A 1 93 ? -11.373 -5.807 15.706 1.00 80.19 93 LEU A N 1
ATOM 790 C CA . LEU A 1 93 ? -10.608 -6.972 15.266 1.00 80.19 93 LEU A CA 1
ATOM 791 C C . LEU A 1 93 ? -10.867 -7.292 13.790 1.00 80.19 93 LEU A C 1
ATOM 793 O O . LEU A 1 93 ? -9.944 -7.626 13.043 1.00 80.19 93 LEU A O 1
ATOM 797 N N . LYS A 1 94 ? -12.118 -7.147 13.341 1.00 83.88 94 LYS A N 1
ATOM 798 C CA . LYS A 1 94 ? -12.486 -7.318 11.934 1.00 83.88 94 LYS A CA 1
ATOM 799 C C . LYS A 1 94 ? -11.816 -6.262 11.053 1.00 83.88 94 LYS A C 1
ATOM 801 O O . LYS A 1 94 ? -11.171 -6.622 10.070 1.00 83.88 94 LYS A O 1
ATOM 806 N N . TYR A 1 95 ? -11.878 -4.993 11.460 1.00 81.38 95 TYR A N 1
ATOM 807 C CA . TYR A 1 95 ? -11.193 -3.900 10.770 1.00 81.38 95 TYR A CA 1
ATOM 808 C C . TYR A 1 95 ? -9.671 -4.091 10.741 1.00 81.38 95 TYR A C 1
ATOM 810 O O . TYR A 1 95 ? -9.058 -3.910 9.692 1.00 81.38 95 TYR A O 1
ATOM 818 N N . GLN A 1 96 ? -9.047 -4.517 11.844 1.00 74.06 96 GLN A N 1
ATOM 819 C CA . GLN A 1 96 ? -7.609 -4.810 11.896 1.00 74.06 96 GLN A CA 1
ATOM 820 C C . GLN A 1 96 ? -7.218 -5.915 10.909 1.00 74.06 96 GLN A C 1
ATOM 822 O O . GLN A 1 96 ? -6.200 -5.810 10.220 1.00 74.06 96 GLN A O 1
ATOM 827 N N . LYS A 1 97 ? -8.032 -6.972 10.815 1.00 82.88 97 LYS A N 1
ATOM 828 C CA . LYS A 1 97 ? -7.800 -8.075 9.881 1.00 82.88 97 LYS A CA 1
ATOM 829 C C . LYS A 1 97 ? -7.901 -7.616 8.426 1.00 82.88 97 LYS A C 1
ATOM 831 O O . LYS A 1 97 ? -7.027 -7.948 7.627 1.00 82.88 97 LYS A O 1
ATOM 836 N N . GLU A 1 98 ? -8.938 -6.853 8.090 1.00 84.25 98 GLU A N 1
ATOM 837 C CA . GLU A 1 98 ? -9.124 -6.293 6.746 1.00 84.25 98 GLU A CA 1
ATOM 838 C C . GLU A 1 98 ? -7.978 -5.347 6.374 1.00 84.25 98 GLU A C 1
ATOM 840 O O . GLU A 1 98 ? -7.378 -5.494 5.310 1.00 84.25 98 GLU A O 1
ATOM 845 N N . LEU A 1 99 ? -7.587 -4.457 7.285 1.00 76.94 99 LEU A N 1
ATOM 846 C CA . LEU A 1 99 ? -6.475 -3.535 7.079 1.00 76.94 99 LEU A CA 1
ATOM 847 C C . LEU A 1 99 ? -5.139 -4.269 6.901 1.00 76.94 99 LEU A C 1
ATOM 849 O O . LEU A 1 99 ? -4.351 -3.915 6.029 1.00 76.94 99 LEU A O 1
ATOM 853 N N . SER A 1 100 ? -4.875 -5.312 7.694 1.00 79.31 100 SER A N 1
ATOM 854 C CA . SER A 1 100 ? -3.670 -6.138 7.549 1.00 79.31 100 SER A CA 1
ATOM 855 C C . SER A 1 100 ? -3.611 -6.829 6.184 1.00 79.31 100 SER A C 1
ATOM 857 O O . SER A 1 100 ? -2.545 -6.873 5.564 1.00 79.31 100 SER A O 1
ATOM 859 N N . ASN A 1 101 ? -4.751 -7.318 5.688 1.00 86.25 101 ASN A N 1
ATOM 860 C CA . ASN A 1 101 ? -4.846 -7.905 4.354 1.00 86.25 101 ASN A CA 1
ATOM 861 C C . ASN A 1 101 ? -4.584 -6.864 3.261 1.00 86.25 101 ASN A C 1
ATOM 863 O O . ASN A 1 101 ? -3.706 -7.089 2.432 1.00 86.25 101 ASN A O 1
ATOM 867 N N . ILE A 1 102 ? -5.255 -5.708 3.313 1.00 84.75 102 ILE A N 1
ATOM 868 C CA . ILE A 1 102 ? -5.044 -4.606 2.360 1.00 84.75 102 ILE A CA 1
ATOM 869 C C . ILE A 1 102 ? -3.579 -4.160 2.373 1.00 84.75 102 ILE A C 1
ATOM 871 O O . ILE A 1 102 ? -2.977 -3.967 1.321 1.00 84.75 102 ILE A O 1
ATOM 875 N N . ASN A 1 103 ? -2.965 -4.050 3.553 1.00 80.50 103 ASN A N 1
ATOM 876 C CA . ASN A 1 103 ? -1.555 -3.690 3.676 1.00 80.50 103 ASN A CA 1
ATOM 877 C C . ASN A 1 103 ? -0.639 -4.743 3.045 1.00 80.50 103 ASN A C 1
ATOM 879 O O . ASN A 1 103 ? 0.313 -4.386 2.355 1.00 80.50 103 ASN A O 1
ATOM 883 N N . ARG A 1 104 ? -0.912 -6.038 3.247 1.00 83.81 104 ARG A N 1
ATOM 884 C CA . ARG A 1 104 ? -0.150 -7.117 2.600 1.00 83.81 104 ARG A CA 1
ATOM 885 C C . ARG A 1 104 ? -0.276 -7.047 1.079 1.00 83.81 104 ARG A C 1
ATOM 887 O O . ARG A 1 104 ? 0.731 -7.174 0.385 1.00 83.81 104 ARG A O 1
ATOM 894 N N . GLU A 1 105 ? -1.486 -6.830 0.577 1.00 87.44 105 GLU A N 1
ATOM 895 C CA . GLU A 1 105 ? -1.759 -6.668 -0.853 1.00 87.44 105 GLU A CA 1
ATOM 896 C C . GLU A 1 105 ? -1.036 -5.444 -1.423 1.00 87.44 105 GLU A C 1
ATOM 898 O O . GLU A 1 105 ? -0.365 -5.557 -2.447 1.00 87.44 105 GLU A O 1
ATOM 903 N N . ALA A 1 106 ? -1.073 -4.308 -0.723 1.00 80.69 106 ALA A N 1
ATOM 904 C CA . ALA A 1 106 ? -0.374 -3.090 -1.118 1.00 80.69 106 ALA A CA 1
ATOM 905 C C . ALA A 1 106 ? 1.151 -3.285 -1.163 1.00 80.69 106 ALA A C 1
ATOM 907 O O . ALA A 1 106 ? 1.780 -2.899 -2.145 1.00 80.69 106 ALA A O 1
ATOM 908 N N . ILE A 1 107 ? 1.751 -3.931 -0.152 1.00 81.56 107 ILE A N 1
ATOM 909 C CA . ILE A 1 107 ? 3.189 -4.264 -0.149 1.00 81.56 107 ILE A CA 1
ATOM 910 C C . ILE A 1 107 ? 3.534 -5.148 -1.346 1.00 81.56 107 ILE A C 1
ATOM 912 O O . ILE A 1 107 ? 4.507 -4.879 -2.048 1.00 81.56 107 ILE A O 1
ATOM 916 N N . SER A 1 108 ? 2.734 -6.188 -1.594 1.00 85.44 108 SER A N 1
ATOM 917 C CA . SER A 1 108 ? 2.955 -7.084 -2.728 1.00 85.44 108 SER A CA 1
ATOM 918 C C . SER A 1 108 ? 2.848 -6.340 -4.059 1.00 85.44 108 SER A C 1
ATOM 920 O O . SER A 1 108 ? 3.673 -6.560 -4.942 1.00 85.44 108 SER A O 1
ATOM 922 N N . ALA A 1 109 ? 1.867 -5.448 -4.208 1.00 85.06 109 ALA A N 1
ATOM 923 C CA . ALA A 1 109 ? 1.685 -4.648 -5.414 1.00 85.06 109 ALA A CA 1
ATOM 924 C C . ALA A 1 109 ? 2.851 -3.673 -5.638 1.00 85.06 109 ALA A C 1
ATOM 926 O O . ALA A 1 109 ? 3.350 -3.576 -6.758 1.00 85.06 109 ALA A O 1
ATOM 927 N N . ILE A 1 110 ? 3.331 -3.000 -4.584 1.00 80.38 110 ILE A N 1
ATOM 928 C CA . ILE A 1 110 ? 4.506 -2.113 -4.644 1.00 80.38 110 ILE A CA 1
ATOM 929 C C . ILE A 1 110 ? 5.758 -2.908 -5.029 1.00 80.38 110 ILE A C 1
ATOM 931 O O . ILE A 1 110 ? 6.509 -2.476 -5.902 1.00 80.38 110 ILE A O 1
ATOM 935 N N . GLY A 1 111 ? 5.966 -4.080 -4.422 1.00 84.69 111 GLY A N 1
ATOM 936 C CA . GLY A 1 111 ? 7.093 -4.957 -4.742 1.00 84.69 111 GLY A CA 1
ATOM 937 C C . GLY A 1 111 ? 7.066 -5.436 -6.194 1.00 84.69 111 GLY A C 1
ATOM 938 O O . GLY A 1 111 ? 8.068 -5.324 -6.900 1.00 84.69 111 GLY A O 1
ATOM 939 N N . ASN A 1 112 ? 5.907 -5.890 -6.676 1.00 88.62 112 ASN A N 1
ATOM 940 C CA . ASN A 1 112 ? 5.732 -6.297 -8.071 1.00 88.62 112 ASN A CA 1
ATOM 941 C C . ASN A 1 112 ? 5.982 -5.126 -9.027 1.00 88.62 112 ASN A C 1
ATOM 943 O O . ASN A 1 112 ? 6.748 -5.263 -9.977 1.00 88.62 112 ASN A O 1
ATOM 947 N N . MET A 1 113 ? 5.426 -3.948 -8.731 1.00 85.38 113 MET A N 1
ATOM 948 C CA . MET A 1 113 ? 5.653 -2.741 -9.524 1.00 85.38 113 MET A CA 1
ATOM 949 C C . MET A 1 113 ? 7.138 -2.354 -9.558 1.00 85.38 113 MET A C 1
ATOM 951 O O . MET A 1 113 ? 7.653 -1.996 -10.613 1.00 85.38 113 MET A O 1
ATOM 955 N N . GLN A 1 114 ? 7.855 -2.451 -8.435 1.00 82.19 114 GLN A N 1
ATOM 956 C CA . GLN A 1 114 ? 9.295 -2.187 -8.382 1.00 82.19 114 GLN A CA 1
ATOM 957 C C . GLN A 1 114 ? 10.082 -3.133 -9.298 1.00 82.19 114 GLN A C 1
ATOM 959 O O . GLN A 1 114 ? 11.007 -2.690 -9.984 1.00 82.19 114 GLN A O 1
ATOM 964 N N . ILE A 1 115 ? 9.727 -4.418 -9.314 1.00 88.62 115 ILE A N 1
ATOM 965 C CA . ILE A 1 115 ? 10.362 -5.416 -10.181 1.00 88.62 115 ILE A CA 1
ATOM 966 C C . ILE A 1 115 ? 10.043 -5.114 -11.651 1.00 88.62 115 ILE A C 1
ATOM 968 O O . ILE A 1 115 ? 10.969 -4.990 -12.451 1.00 88.62 115 ILE A O 1
ATOM 972 N N . GLU A 1 116 ? 8.770 -4.897 -11.990 1.00 89.56 116 GLU A N 1
ATOM 973 C CA . GLU A 1 116 ? 8.333 -4.572 -13.355 1.00 89.56 116 GLU A CA 1
ATOM 974 C C . GLU A 1 116 ? 8.988 -3.296 -13.895 1.00 89.56 116 GLU A C 1
ATOM 976 O O . GLU A 1 116 ? 9.385 -3.232 -15.059 1.00 89.56 116 GLU A O 1
ATOM 981 N N . LEU A 1 117 ? 9.107 -2.253 -13.069 1.00 85.12 117 LEU A N 1
ATOM 982 C CA . LEU A 1 117 ? 9.740 -0.999 -13.475 1.00 85.12 117 LEU A CA 1
ATOM 983 C C . LEU A 1 117 ? 11.243 -1.179 -13.710 1.00 85.12 117 LEU A C 1
ATOM 985 O O . LEU A 1 117 ? 11.776 -0.616 -14.668 1.00 85.12 117 LEU A O 1
ATOM 989 N N . ARG A 1 118 ? 11.923 -1.988 -12.887 1.00 85.50 118 ARG A N 1
ATOM 990 C CA . ARG A 1 118 ? 13.336 -2.337 -13.105 1.00 85.50 118 ARG A CA 1
ATOM 991 C C . ARG A 1 118 ? 13.528 -3.135 -14.385 1.00 85.50 118 ARG A C 1
ATOM 993 O O . ARG A 1 118 ? 14.439 -2.830 -15.151 1.00 85.50 118 ARG A O 1
ATOM 1000 N N . GLU A 1 119 ? 12.660 -4.105 -14.638 1.00 90.31 119 GLU A N 1
ATOM 1001 C CA . GLU A 1 119 ? 12.681 -4.891 -15.869 1.00 90.31 119 GLU A CA 1
ATOM 1002 C C . GLU A 1 119 ? 12.456 -4.000 -17.099 1.00 90.31 119 GLU A C 1
ATOM 1004 O O . GLU A 1 119 ? 13.239 -4.037 -18.047 1.00 90.31 119 GLU A O 1
ATOM 1009 N N . LYS A 1 120 ? 11.452 -3.112 -17.065 1.00 89.25 120 LYS A N 1
ATOM 1010 C CA . LYS A 1 120 ? 11.202 -2.135 -18.139 1.00 89.25 120 LYS A CA 1
ATOM 1011 C C . LYS A 1 120 ? 12.395 -1.210 -18.369 1.00 89.25 120 LYS A C 1
ATOM 1013 O O . LYS A 1 120 ? 12.738 -0.954 -19.521 1.00 89.25 120 LYS A O 1
ATOM 1018 N N . ALA A 1 121 ? 13.044 -0.732 -17.306 1.00 85.69 121 ALA A N 1
ATOM 1019 C CA . ALA A 1 121 ? 14.241 0.097 -17.420 1.00 85.69 121 ALA A CA 1
ATOM 1020 C C . ALA A 1 121 ? 15.412 -0.671 -18.060 1.00 85.69 121 ALA A C 1
ATOM 1022 O O . ALA A 1 121 ? 16.076 -0.142 -18.948 1.00 85.69 121 ALA A O 1
ATOM 1023 N N . GLN A 1 122 ? 15.638 -1.930 -17.671 1.00 85.62 122 GLN A N 1
ATOM 1024 C CA . GLN A 1 122 ? 16.672 -2.781 -18.273 1.00 85.62 122 GLN A CA 1
ATOM 1025 C C . GLN A 1 122 ? 16.390 -3.090 -19.746 1.00 85.62 122 GLN A C 1
ATOM 1027 O O . GLN A 1 122 ? 17.285 -2.965 -20.583 1.00 85.62 122 GLN A O 1
ATOM 1032 N N . ASN A 1 123 ? 15.144 -3.425 -20.078 1.00 90.25 123 ASN A N 1
ATOM 1033 C CA . ASN A 1 123 ? 14.724 -3.657 -21.458 1.00 90.25 123 ASN A CA 1
ATOM 1034 C C . ASN A 1 123 ? 14.898 -2.396 -22.310 1.00 90.25 123 ASN A C 1
ATOM 1036 O O . ASN A 1 123 ? 15.344 -2.483 -23.453 1.00 90.25 123 ASN A O 1
ATOM 1040 N N . LEU A 1 124 ? 14.623 -1.217 -21.743 1.00 87.62 124 LEU A N 1
ATOM 1041 C CA . LEU A 1 124 ? 14.860 0.056 -22.413 1.00 87.62 124 LEU A CA 1
ATOM 1042 C C . LEU A 1 124 ? 16.353 0.294 -22.680 1.00 87.62 124 LEU A C 1
ATOM 1044 O O . LEU A 1 124 ? 16.693 0.696 -23.791 1.00 87.62 124 LEU A O 1
ATOM 1048 N N . ILE A 1 125 ? 17.248 0.013 -21.720 1.00 86.19 125 ILE A N 1
ATOM 1049 C CA . ILE A 1 125 ? 18.705 0.061 -21.967 1.00 86.19 125 ILE A CA 1
ATOM 1050 C C . ILE A 1 125 ? 19.049 -0.835 -23.143 1.00 86.19 125 ILE A C 1
ATOM 1052 O O . ILE A 1 125 ? 19.729 -0.403 -24.070 1.00 86.19 125 ILE A O 1
ATOM 1056 N N . HIS A 1 126 ? 18.587 -2.083 -23.096 1.00 89.75 126 HIS A N 1
ATOM 1057 C CA . HIS A 1 126 ? 18.929 -3.067 -24.104 1.00 89.75 126 HIS A CA 1
ATOM 1058 C C . HIS A 1 126 ? 18.478 -2.623 -25.501 1.00 89.75 126 HIS A C 1
ATOM 1060 O O . HIS A 1 126 ? 19.310 -2.551 -26.405 1.00 89.75 126 HIS A O 1
ATOM 1066 N N . ASP A 1 127 ? 17.208 -2.235 -25.661 1.00 90.25 127 ASP A N 1
ATOM 1067 C CA . ASP A 1 127 ? 16.660 -1.740 -26.932 1.00 90.25 127 ASP A CA 1
ATOM 1068 C C . ASP A 1 127 ? 17.446 -0.524 -27.446 1.00 90.25 127 ASP A C 1
ATOM 1070 O O . ASP A 1 127 ? 17.833 -0.463 -28.613 1.00 90.25 127 ASP A O 1
ATOM 1074 N N . LYS A 1 128 ? 17.768 0.436 -26.573 1.00 85.88 128 LYS A N 1
ATOM 1075 C CA . LYS A 1 128 ? 18.512 1.635 -26.984 1.00 85.88 128 LYS A CA 1
ATOM 1076 C C . LYS A 1 128 ? 19.968 1.344 -27.340 1.00 85.88 128 LYS A C 1
ATOM 1078 O O . LYS A 1 128 ? 20.465 1.940 -28.292 1.00 85.88 128 LYS A O 1
ATOM 1083 N N . VAL A 1 129 ? 20.629 0.405 -26.662 1.00 86.81 129 VAL A N 1
ATOM 1084 C CA . VAL A 1 129 ? 21.987 -0.051 -27.015 1.00 86.81 129 VAL A CA 1
ATOM 1085 C C . VAL A 1 129 ? 21.995 -0.795 -28.352 1.00 86.81 129 VAL A C 1
ATOM 1087 O O . VAL A 1 129 ? 22.927 -0.631 -29.139 1.00 86.81 129 VAL A O 1
ATOM 1090 N N . VAL A 1 130 ? 20.966 -1.596 -28.641 1.00 89.88 130 VAL A N 1
ATOM 1091 C CA . VAL A 1 130 ? 20.825 -2.260 -29.946 1.00 89.88 130 VAL A CA 1
ATOM 1092 C C . VAL A 1 130 ? 20.650 -1.219 -31.050 1.00 89.88 130 VAL A C 1
ATOM 1094 O O . VAL A 1 130 ? 21.449 -1.196 -31.985 1.00 89.88 130 VAL A O 1
ATOM 1097 N N . ARG A 1 131 ? 19.703 -0.285 -30.892 1.00 86.00 131 ARG A N 1
ATOM 1098 C CA . ARG A 1 131 ? 19.496 0.807 -31.860 1.00 86.00 131 ARG A CA 1
ATOM 1099 C C . ARG A 1 131 ? 20.740 1.671 -32.044 1.00 86.00 131 ARG A C 1
ATOM 1101 O O . ARG A 1 131 ? 21.023 2.103 -33.153 1.00 86.00 131 ARG A O 1
ATOM 1108 N N . TYR A 1 132 ? 21.505 1.907 -30.981 1.00 87.12 132 TYR A N 1
ATOM 1109 C CA . TYR A 1 132 ? 22.794 2.596 -31.056 1.00 87.12 132 TYR A CA 1
ATOM 1110 C C . TYR A 1 132 ? 23.763 1.889 -32.016 1.00 87.12 132 TYR A C 1
ATOM 1112 O O . TYR A 1 132 ? 24.335 2.534 -32.895 1.00 87.12 132 TYR A O 1
ATOM 1120 N N . LYS A 1 133 ? 23.910 0.563 -31.897 1.00 87.56 133 LYS A N 1
ATOM 1121 C CA . LYS A 1 133 ? 24.787 -0.217 -32.785 1.00 87.56 133 LYS A CA 1
ATOM 1122 C C . LYS A 1 133 ? 24.309 -0.161 -34.232 1.00 87.56 133 LYS A C 1
ATOM 1124 O O . LYS A 1 133 ? 25.130 -0.082 -35.141 1.00 87.56 133 LYS A O 1
ATOM 1129 N N . GLU A 1 134 ? 22.997 -0.181 -34.445 1.00 89.19 134 GLU A N 1
ATOM 1130 C CA . GLU A 1 134 ? 22.399 -0.048 -35.775 1.00 89.19 134 GLU A CA 1
ATOM 1131 C C . GLU A 1 134 ? 22.668 1.331 -36.385 1.00 89.19 134 GLU A C 1
ATOM 1133 O O . GLU A 1 134 ? 23.123 1.409 -37.523 1.00 89.19 134 GLU A O 1
ATOM 1138 N N . PHE A 1 135 ? 22.471 2.412 -35.623 1.00 85.06 135 PHE A N 1
ATOM 1139 C CA . PHE A 1 135 ? 22.777 3.773 -36.073 1.00 85.06 135 PHE A CA 1
ATOM 1140 C C . PHE A 1 135 ? 24.253 3.946 -36.423 1.00 85.06 135 PHE A C 1
ATOM 1142 O O . PHE A 1 135 ? 24.567 4.542 -37.453 1.00 85.06 135 PHE A O 1
ATOM 1149 N N . GLN A 1 136 ? 25.158 3.403 -35.606 1.00 86.75 136 GLN A N 1
ATOM 1150 C CA . GLN A 1 136 ? 26.585 3.424 -35.920 1.00 86.75 136 GLN A CA 1
ATOM 1151 C C . GLN A 1 136 ? 26.892 2.657 -37.196 1.00 86.75 136 GLN A C 1
ATOM 1153 O O . GLN A 1 136 ? 27.631 3.170 -38.028 1.00 86.75 136 GLN A O 1
ATOM 1158 N N . LYS A 1 137 ? 26.286 1.479 -37.382 1.00 90.25 137 LYS A N 1
ATOM 1159 C CA . LYS A 1 137 ? 26.462 0.686 -38.598 1.00 90.25 137 LYS A CA 1
ATOM 1160 C C . LYS A 1 137 ? 26.002 1.448 -39.843 1.00 90.25 137 LYS A C 1
ATOM 1162 O O . LYS A 1 137 ? 26.739 1.506 -40.820 1.00 90.25 137 LYS A O 1
ATOM 1167 N N . ILE A 1 138 ? 24.829 2.082 -39.787 1.00 90.62 138 ILE A N 1
ATOM 1168 C CA . ILE A 1 138 ? 24.315 2.912 -40.887 1.00 90.62 138 ILE A CA 1
ATOM 1169 C C . ILE A 1 138 ? 25.277 4.070 -41.171 1.00 90.62 138 ILE A C 1
ATOM 1171 O O . ILE A 1 138 ? 25.664 4.273 -42.317 1.00 90.62 138 ILE A O 1
ATOM 1175 N N . ALA A 1 139 ? 25.727 4.785 -40.138 1.00 89.19 139 ALA A N 1
ATOM 1176 C CA . ALA A 1 139 ? 26.657 5.899 -40.302 1.00 89.19 139 ALA A CA 1
ATOM 1177 C C . ALA A 1 139 ? 28.015 5.458 -40.880 1.00 89.19 139 ALA A C 1
ATOM 1179 O O . ALA A 1 139 ? 28.588 6.173 -41.704 1.00 89.19 139 ALA A O 1
ATOM 1180 N N . THR A 1 140 ? 28.527 4.285 -40.486 1.00 89.81 140 THR A N 1
ATOM 1181 C CA . THR A 1 140 ? 29.756 3.716 -41.057 1.00 89.81 140 THR A CA 1
ATOM 1182 C C . THR A 1 140 ? 29.561 3.255 -42.494 1.00 89.81 140 THR A C 1
ATOM 1184 O O . THR A 1 140 ? 30.443 3.483 -43.318 1.00 89.81 140 THR A O 1
ATOM 1187 N N . ASP A 1 141 ? 28.413 2.658 -42.816 1.00 93.38 141 ASP A N 1
ATOM 1188 C CA . ASP A 1 141 ? 28.095 2.213 -44.173 1.00 93.38 141 ASP A CA 1
ATOM 1189 C C . ASP A 1 141 ? 27.949 3.427 -45.112 1.00 93.38 141 ASP A C 1
ATOM 1191 O O . ASP A 1 141 ? 28.513 3.436 -46.207 1.00 93.38 141 ASP A O 1
ATOM 1195 N N . GLU A 1 142 ? 27.283 4.498 -44.664 1.00 91.12 142 GLU A N 1
ATOM 1196 C CA . GLU A 1 142 ? 27.198 5.775 -45.387 1.00 91.12 142 GLU A CA 1
ATOM 1197 C C . GLU A 1 142 ? 28.574 6.423 -45.579 1.00 91.12 142 GLU A C 1
ATOM 1199 O O . GLU A 1 142 ? 28.894 6.865 -46.683 1.00 91.12 142 GLU A O 1
ATOM 1204 N N . ALA A 1 143 ? 29.416 6.444 -44.539 1.00 91.19 143 ALA A N 1
ATOM 1205 C CA . ALA A 1 143 ? 30.786 6.946 -44.644 1.00 91.19 143 ALA A CA 1
ATOM 1206 C C . ALA A 1 143 ? 31.611 6.126 -45.650 1.00 91.19 143 ALA A C 1
ATOM 1208 O O . ALA A 1 143 ? 32.336 6.696 -46.462 1.00 91.19 143 ALA A O 1
ATOM 1209 N N . MET A 1 144 ? 31.450 4.799 -45.665 1.00 90.44 144 MET A N 1
ATOM 1210 C CA . MET A 1 144 ? 32.115 3.905 -46.617 1.00 90.44 144 MET A CA 1
ATOM 1211 C C . MET A 1 144 ? 31.703 4.200 -48.067 1.00 90.44 144 MET A C 1
ATOM 1213 O O . MET A 1 144 ? 32.540 4.182 -48.973 1.00 90.44 144 MET A O 1
ATOM 1217 N N . VAL A 1 145 ? 30.416 4.470 -48.301 1.00 93.69 145 VAL A N 1
ATOM 1218 C CA . VAL A 1 145 ? 29.903 4.876 -49.619 1.00 93.69 145 VAL A CA 1
ATOM 1219 C C . VAL A 1 145 ? 30.450 6.247 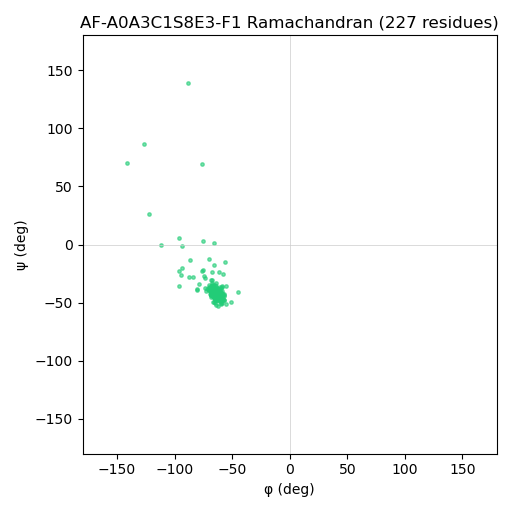-50.014 1.00 93.69 145 VAL A C 1
ATOM 1221 O O . VAL A 1 145 ? 30.891 6.421 -51.151 1.00 93.69 145 VAL A O 1
ATOM 1224 N N . ASP A 1 146 ? 30.472 7.202 -49.083 1.00 89.38 146 ASP A N 1
ATOM 1225 C CA . ASP A 1 146 ? 31.034 8.532 -49.314 1.00 89.38 146 ASP A CA 1
ATOM 1226 C C . ASP A 1 146 ? 32.526 8.460 -49.666 1.00 89.38 146 ASP A C 1
ATOM 1228 O O . ASP A 1 146 ? 32.951 9.110 -50.622 1.00 89.38 146 ASP A O 1
ATOM 1232 N N . PHE A 1 147 ? 33.304 7.617 -48.980 1.00 89.31 147 PHE A N 1
ATOM 1233 C CA . PHE A 1 147 ? 34.714 7.392 -49.295 1.00 89.31 147 PHE A CA 1
ATOM 1234 C C . PHE A 1 147 ? 34.919 6.825 -50.703 1.00 89.31 147 PHE A C 1
ATOM 1236 O O . PHE A 1 147 ? 35.725 7.363 -51.460 1.00 89.31 147 PHE A O 1
ATOM 1243 N N . LYS A 1 148 ? 34.141 5.810 -51.106 1.00 90.31 148 LYS A N 1
ATOM 1244 C CA . LYS A 1 148 ? 34.189 5.276 -52.481 1.00 90.31 148 LYS A CA 1
ATOM 1245 C C . LYS A 1 148 ? 33.861 6.346 -53.523 1.00 90.31 148 LYS A C 1
ATOM 1247 O O . LYS A 1 148 ? 34.569 6.486 -54.511 1.00 90.31 148 LYS A O 1
ATOM 1252 N N . ARG A 1 149 ? 32.835 7.161 -53.270 1.00 89.75 149 ARG A N 1
ATOM 1253 C CA . ARG A 1 149 ? 32.440 8.254 -54.170 1.00 89.75 149 ARG A CA 1
ATOM 1254 C C . ARG A 1 149 ? 33.522 9.332 -54.304 1.00 89.75 149 ARG A C 1
ATOM 1256 O O . ARG A 1 149 ? 33.624 9.955 -55.361 1.00 89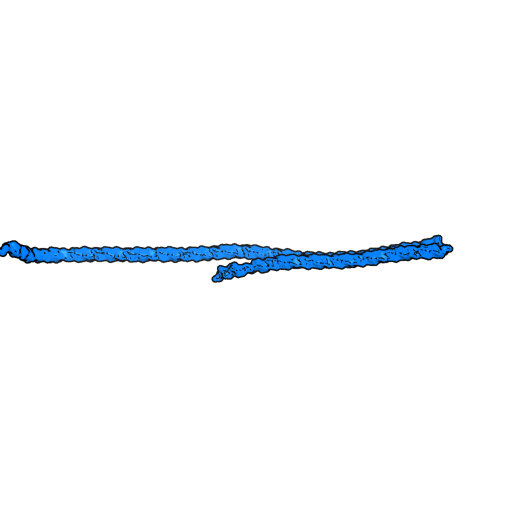.75 149 ARG A O 1
ATOM 1263 N N . ILE A 1 150 ? 34.287 9.589 -53.242 1.00 88.44 150 ILE A N 1
ATOM 1264 C CA . ILE A 1 150 ? 35.425 10.518 -53.271 1.00 88.44 150 ILE A CA 1
ATOM 1265 C C . ILE A 1 150 ? 36.557 9.948 -54.136 1.00 88.44 150 ILE A C 1
ATOM 1267 O O . ILE A 1 150 ? 37.106 10.695 -54.946 1.00 88.44 150 ILE A O 1
ATOM 1271 N N . GLU A 1 151 ? 36.861 8.648 -54.022 1.00 85.12 151 GLU A N 1
ATOM 1272 C CA . GLU A 1 151 ? 37.833 7.985 -54.909 1.00 85.12 151 GLU A CA 1
ATOM 1273 C C . GLU A 1 151 ? 37.418 8.075 -56.381 1.00 85.12 151 GLU A C 1
ATOM 1275 O O . GLU A 1 151 ? 38.226 8.486 -57.213 1.00 85.12 151 GLU A O 1
ATOM 1280 N N . ASP A 1 152 ? 36.156 7.761 -56.689 1.00 86.88 152 ASP A N 1
ATOM 1281 C CA . ASP A 1 152 ? 35.664 7.681 -58.068 1.00 86.88 152 ASP A CA 1
ATOM 1282 C C . ASP A 1 152 ? 35.606 9.055 -58.766 1.00 86.88 152 ASP A C 1
ATOM 1284 O O . ASP A 1 152 ? 35.955 9.176 -59.939 1.00 86.88 152 ASP A O 1
ATOM 1288 N N . ASN A 1 153 ? 35.176 10.109 -58.059 1.00 85.38 153 ASN A N 1
ATOM 1289 C CA . ASN A 1 153 ? 34.924 11.426 -58.666 1.00 85.38 153 ASN A CA 1
ATOM 1290 C C . ASN A 1 153 ? 36.106 12.403 -58.594 1.00 85.38 153 ASN A C 1
ATOM 1292 O O . ASN A 1 153 ? 36.132 13.377 -59.345 1.00 85.38 153 ASN A O 1
ATOM 1296 N N . PHE A 1 154 ? 37.057 12.192 -57.679 1.00 82.06 154 PHE A N 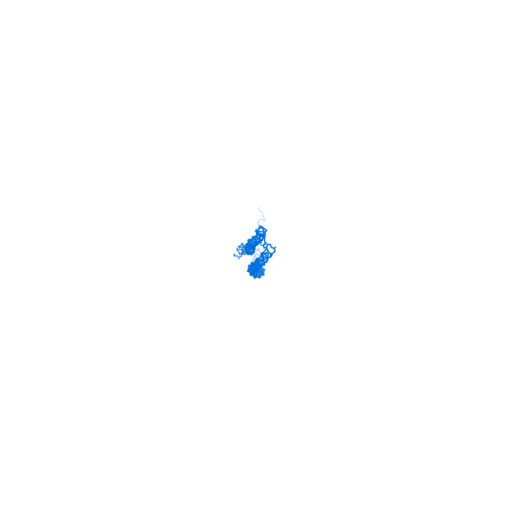1
ATOM 1297 C CA . PHE A 1 154 ? 38.185 13.107 -57.456 1.00 82.06 154 PHE A CA 1
ATOM 1298 C C . PHE A 1 154 ? 39.541 12.422 -57.641 1.00 82.06 154 PHE A C 1
ATOM 1300 O O . PHE A 1 154 ? 40.529 12.873 -57.063 1.00 82.06 154 PHE A O 1
ATOM 1307 N N . ALA A 1 155 ? 39.594 11.360 -58.456 1.00 72.62 155 ALA A N 1
ATOM 1308 C CA . ALA A 1 155 ? 40.771 10.525 -58.700 1.00 72.62 155 ALA A CA 1
ATOM 1309 C C . ALA A 1 155 ? 42.073 11.319 -58.926 1.00 72.62 155 ALA A C 1
ATOM 1311 O O . ALA A 1 155 ? 43.095 10.960 -58.348 1.00 72.62 155 ALA A O 1
ATOM 1312 N N . ASP A 1 156 ? 42.001 12.428 -59.671 1.00 77.75 156 ASP A N 1
ATOM 1313 C CA . ASP A 1 156 ? 43.157 13.221 -60.115 1.00 77.75 156 ASP A CA 1
ATOM 1314 C C . ASP A 1 156 ? 43.529 14.403 -59.192 1.00 77.75 156 ASP A C 1
ATOM 1316 O O . ASP A 1 156 ? 44.471 15.144 -59.479 1.00 77.75 156 ASP A O 1
ATOM 1320 N N . ASN A 1 157 ? 42.793 14.636 -58.094 1.00 85.56 157 ASN A N 1
ATOM 1321 C CA . ASN A 1 157 ? 43.024 15.775 -57.196 1.00 85.56 157 ASN A CA 1
ATOM 1322 C C . ASN A 1 157 ? 43.201 15.341 -55.734 1.00 85.56 157 ASN A C 1
ATOM 1324 O O . ASN A 1 157 ? 42.267 15.394 -54.928 1.00 85.56 157 ASN A O 1
ATOM 1328 N N . ASP A 1 158 ? 44.443 15.009 -55.378 1.00 81.75 158 ASP A N 1
ATOM 1329 C CA . ASP A 1 158 ? 44.833 14.575 -54.029 1.00 81.75 158 ASP A CA 1
ATOM 1330 C C . ASP A 1 158 ? 44.452 15.575 -52.930 1.00 81.75 158 ASP A C 1
ATOM 1332 O O . ASP A 1 158 ? 44.047 15.188 -51.832 1.00 81.75 158 ASP A O 1
ATOM 1336 N N . ARG A 1 159 ? 44.519 16.883 -53.216 1.00 82.38 159 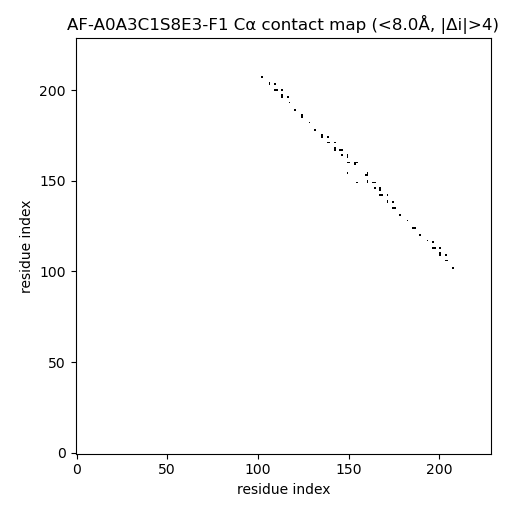ARG A N 1
ATOM 1337 C CA . ARG A 1 159 ? 44.180 17.919 -52.230 1.00 82.38 159 ARG A CA 1
ATOM 1338 C C . ARG A 1 159 ? 42.680 17.962 -51.940 1.00 82.38 159 ARG A C 1
ATOM 1340 O O . ARG A 1 159 ? 42.292 18.206 -50.801 1.00 82.38 159 ARG A O 1
ATOM 1347 N N . ALA A 1 160 ? 41.840 17.736 -52.950 1.00 81.94 160 ALA A N 1
ATOM 1348 C CA . ALA A 1 160 ? 40.395 17.645 -52.762 1.00 81.94 160 ALA A CA 1
ATOM 1349 C C . ALA A 1 160 ? 40.007 16.362 -52.009 1.00 81.94 160 ALA A C 1
ATOM 1351 O O . ALA A 1 160 ? 39.163 16.431 -51.114 1.00 81.94 160 ALA A O 1
ATOM 1352 N N . LYS A 1 161 ? 40.665 15.229 -52.302 1.00 86.75 161 LYS A N 1
ATOM 1353 C CA . LYS A 1 161 ? 40.458 13.968 -51.572 1.00 86.75 161 LYS A CA 1
ATOM 1354 C C . LYS A 1 161 ? 40.749 14.111 -50.079 1.00 86.75 161 LYS A C 1
ATOM 1356 O O . LYS A 1 161 ? 39.887 13.783 -49.273 1.00 86.75 161 LYS A O 1
ATOM 1361 N N . ASP A 1 162 ? 41.904 14.667 -49.702 1.00 87.44 162 ASP A N 1
ATOM 1362 C CA . ASP A 1 162 ? 42.287 14.832 -48.287 1.00 87.44 162 ASP A CA 1
ATOM 1363 C C . ASP A 1 162 ? 41.289 15.719 -47.515 1.00 87.44 162 ASP A C 1
ATOM 1365 O O . ASP A 1 162 ? 40.887 15.394 -46.397 1.00 87.44 162 ASP A O 1
ATOM 1369 N N . ILE A 1 163 ? 40.810 16.810 -48.127 1.00 87.25 163 ILE A N 1
ATOM 1370 C CA . ILE A 1 163 ? 39.803 17.686 -47.503 1.00 87.25 163 ILE A CA 1
ATOM 1371 C C . ILE A 1 163 ? 38.470 16.947 -47.307 1.00 87.25 163 ILE A C 1
ATOM 1373 O O . ILE A 1 163 ? 37.870 17.040 -46.233 1.00 87.25 163 ILE A O 1
ATOM 1377 N N . LEU A 1 164 ? 38.001 16.214 -48.321 1.00 88.38 164 LEU A N 1
ATOM 1378 C CA . LEU A 1 164 ? 36.727 15.493 -48.259 1.00 88.38 164 LEU A CA 1
ATOM 1379 C C . LEU A 1 164 ? 36.790 14.294 -47.304 1.00 88.38 164 LEU A C 1
ATOM 1381 O O . LEU A 1 164 ? 35.842 14.074 -46.553 1.00 88.38 164 LEU A O 1
ATOM 1385 N N . TYR A 1 165 ? 37.912 13.575 -47.256 1.00 89.00 165 TYR A N 1
ATOM 1386 C CA . TYR A 1 165 ? 38.136 12.500 -46.291 1.00 89.00 165 TYR A CA 1
ATOM 1387 C C . TYR A 1 165 ? 38.079 12.991 -44.857 1.00 89.00 165 TYR A C 1
ATOM 1389 O O . TYR A 1 165 ? 37.321 12.436 -44.063 1.00 89.00 165 TYR A O 1
ATOM 1397 N N . ARG A 1 166 ? 38.765 14.093 -44.541 1.00 91.62 166 ARG A N 1
ATOM 1398 C CA . ARG A 1 166 ? 38.677 14.698 -43.205 1.00 91.62 166 ARG A CA 1
ATOM 1399 C C . ARG A 1 166 ? 37.261 15.139 -42.857 1.00 91.62 166 ARG A C 1
ATOM 1401 O O . ARG A 1 166 ? 36.857 15.000 -41.708 1.00 91.62 166 ARG A O 1
ATOM 1408 N N . ALA A 1 167 ? 36.498 15.648 -43.825 1.00 91.06 167 ALA A N 1
ATOM 1409 C CA . ALA A 1 167 ? 35.114 16.047 -43.592 1.00 91.06 167 ALA A CA 1
ATOM 1410 C C . ALA A 1 167 ? 34.205 14.846 -43.265 1.00 91.06 167 ALA A C 1
ATOM 1412 O O . ALA A 1 167 ? 33.395 14.931 -42.338 1.00 91.06 167 ALA A O 1
ATOM 1413 N N . VAL A 1 168 ? 34.349 13.727 -43.987 1.00 90.62 168 VAL A N 1
ATOM 1414 C CA . VAL A 1 168 ? 33.598 12.485 -43.724 1.00 90.62 168 VAL A CA 1
ATOM 1415 C C . VAL A 1 168 ? 34.006 11.873 -4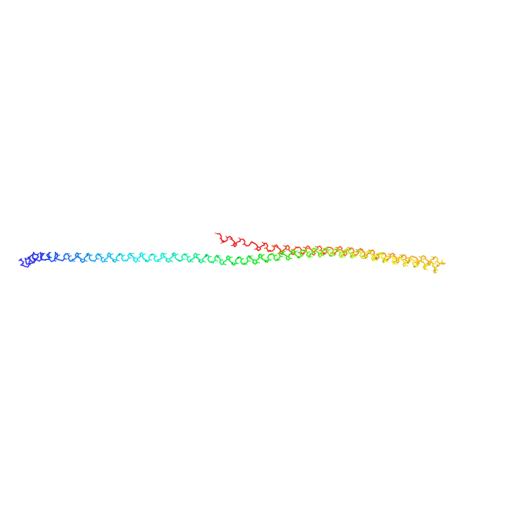2.381 1.00 90.62 168 VAL A C 1
ATOM 1417 O O . VAL A 1 168 ? 33.127 11.553 -41.579 1.00 90.62 168 VAL A O 1
ATOM 1420 N N . ASP A 1 169 ? 35.306 11.807 -42.083 1.00 89.88 169 ASP A N 1
ATOM 1421 C CA . ASP A 1 169 ? 35.823 11.334 -40.790 1.00 89.88 169 ASP A CA 1
ATOM 1422 C C . ASP A 1 169 ? 35.298 12.180 -39.630 1.00 89.88 169 ASP A C 1
ATOM 1424 O O . ASP A 1 169 ? 34.817 11.655 -38.626 1.00 89.88 169 ASP A O 1
ATOM 1428 N N . GLN A 1 170 ? 35.325 13.506 -39.772 1.00 92.94 170 GLN A N 1
ATOM 1429 C CA . GLN A 1 170 ? 34.834 14.408 -38.738 1.00 92.94 170 GLN A CA 1
ATOM 1430 C C . GLN A 1 170 ? 33.318 14.276 -38.545 1.00 92.94 170 GLN A C 1
ATOM 1432 O O . GLN A 1 170 ? 32.837 14.344 -37.412 1.00 92.94 170 GLN A O 1
ATOM 1437 N N . ARG A 1 171 ? 32.551 14.031 -39.618 1.00 89.81 171 ARG A N 1
ATOM 1438 C CA . ARG A 1 171 ? 31.114 13.730 -39.520 1.00 89.81 171 ARG A CA 1
ATOM 1439 C C . ARG A 1 171 ? 30.876 12.425 -38.761 1.00 89.81 171 ARG A C 1
ATOM 1441 O O . ARG A 1 171 ? 30.058 12.416 -37.843 1.00 89.81 171 ARG A O 1
ATOM 1448 N N . LEU A 1 172 ? 31.596 11.356 -39.104 1.00 89.94 172 LEU A N 1
ATOM 1449 C CA . LEU A 1 172 ? 31.476 10.058 -38.438 1.00 89.94 172 LEU A CA 1
ATOM 1450 C C . LEU A 1 172 ? 31.855 10.160 -36.952 1.00 89.94 172 LEU A C 1
ATOM 1452 O O . LEU A 1 172 ? 31.102 9.704 -36.092 1.00 89.94 172 LEU A O 1
ATOM 1456 N N . ALA A 1 173 ? 32.957 10.845 -36.639 1.00 90.25 173 ALA A N 1
ATOM 1457 C CA . ALA A 1 173 ? 33.389 11.107 -35.270 1.00 90.25 173 ALA A CA 1
ATOM 1458 C C . ALA A 1 173 ? 32.337 11.888 -34.465 1.00 90.25 173 ALA A C 1
ATOM 1460 O O . ALA A 1 173 ? 32.084 11.568 -33.303 1.00 90.25 173 ALA A O 1
ATOM 1461 N N . ASN A 1 174 ? 31.677 12.878 -35.078 1.00 90.38 174 ASN A N 1
ATOM 1462 C CA . ASN A 1 174 ? 30.595 13.623 -34.434 1.00 90.38 174 ASN A CA 1
ATOM 1463 C C . ASN A 1 174 ? 29.369 12.740 -34.148 1.00 90.38 174 ASN A C 1
ATOM 1465 O O . ASN A 1 174 ? 28.787 12.860 -33.071 1.00 90.38 174 ASN A O 1
ATOM 1469 N N . VAL A 1 175 ? 28.993 11.847 -35.072 1.00 88.62 175 VAL A N 1
ATOM 1470 C CA . VAL A 1 175 ? 27.878 10.900 -34.876 1.00 88.62 175 VAL A CA 1
ATOM 1471 C C . VAL A 1 175 ? 28.188 9.918 -33.748 1.00 88.62 175 VAL A C 1
ATOM 1473 O O . VAL A 1 175 ? 27.353 9.727 -32.866 1.00 88.62 175 VAL A O 1
ATOM 1476 N N . ILE A 1 176 ? 29.400 9.353 -33.724 1.00 87.50 176 ILE A N 1
ATOM 1477 C CA . ILE A 1 176 ? 29.851 8.460 -32.646 1.00 87.50 176 ILE A CA 1
ATOM 1478 C C . ILE A 1 176 ? 29.807 9.194 -31.301 1.00 87.50 176 ILE A C 1
ATOM 1480 O O . ILE A 1 176 ? 29.194 8.706 -30.356 1.00 87.50 176 ILE A O 1
ATOM 1484 N N . LYS A 1 177 ? 30.357 10.411 -31.233 1.00 90.00 177 LYS A N 1
ATOM 1485 C CA . LYS A 1 177 ? 30.384 11.213 -30.003 1.00 90.00 177 LYS A CA 1
ATOM 1486 C C . LYS A 1 177 ? 28.987 11.593 -29.503 1.00 90.00 177 LYS A C 1
ATOM 1488 O O . LYS A 1 177 ? 28.741 11.581 -28.299 1.00 90.00 177 LYS A O 1
ATOM 1493 N N . ALA A 1 178 ? 28.068 11.943 -30.404 1.00 87.50 178 ALA A N 1
ATOM 1494 C CA . ALA A 1 178 ? 26.681 12.229 -30.041 1.00 87.50 178 ALA A CA 1
ATOM 1495 C C . ALA A 1 178 ? 25.980 10.981 -29.481 1.00 87.50 178 ALA A C 1
ATOM 1497 O O . ALA A 1 178 ? 25.244 11.069 -28.499 1.00 87.50 178 ALA A O 1
ATOM 1498 N N . ALA A 1 179 ? 26.251 9.820 -30.075 1.00 84.75 179 ALA A N 1
ATOM 1499 C CA . ALA A 1 179 ? 25.701 8.544 -29.649 1.00 84.75 179 ALA A CA 1
ATOM 1500 C C . ALA A 1 179 ? 26.258 8.094 -28.279 1.00 84.75 179 ALA A C 1
ATOM 1502 O O . ALA A 1 179 ? 25.490 7.640 -27.431 1.00 84.75 179 ALA A O 1
ATOM 1503 N N . ASP A 1 180 ? 27.553 8.301 -28.022 1.00 85.88 180 ASP A N 1
ATOM 1504 C CA . ASP A 1 180 ? 28.179 8.052 -26.715 1.00 85.88 180 ASP A CA 1
ATOM 1505 C C . ASP A 1 180 ? 27.575 8.937 -25.617 1.00 85.88 180 ASP A C 1
ATOM 1507 O O . ASP A 1 180 ? 27.211 8.449 -24.545 1.00 85.88 180 ASP A O 1
ATOM 1511 N N . ASN A 1 181 ? 27.407 10.235 -25.893 1.00 89.06 181 ASN A N 1
ATOM 1512 C CA . ASN A 1 181 ? 26.772 11.160 -24.954 1.00 89.06 181 ASN A CA 1
ATOM 1513 C C . ASN A 1 181 ? 25.330 10.740 -24.635 1.00 89.06 181 ASN A C 1
ATOM 1515 O O . ASN A 1 181 ? 24.935 10.751 -23.471 1.00 89.06 181 ASN A O 1
ATOM 1519 N N . PHE A 1 182 ? 24.567 10.308 -25.643 1.00 85.50 182 PHE A N 1
ATOM 1520 C CA . PHE A 1 182 ? 23.205 9.816 -25.449 1.00 85.50 182 PHE A CA 1
ATOM 1521 C C . PHE A 1 182 ? 23.152 8.577 -24.539 1.00 85.50 182 PHE A C 1
ATOM 1523 O O . PHE A 1 182 ? 22.291 8.495 -23.663 1.00 85.50 182 PHE A O 1
ATOM 1530 N N . LEU A 1 183 ? 24.079 7.621 -24.689 1.00 85.56 183 LEU A N 1
ATOM 1531 C CA . LEU A 1 183 ? 24.148 6.449 -23.805 1.00 85.56 183 LEU A CA 1
ATOM 1532 C C . LEU A 1 183 ? 24.509 6.824 -22.360 1.00 85.56 183 LEU A C 1
ATOM 1534 O O . LEU A 1 183 ? 23.972 6.233 -21.418 1.00 85.56 183 LEU A O 1
ATOM 1538 N N . LEU A 1 184 ? 25.394 7.808 -22.174 1.00 87.69 184 LEU A N 1
ATOM 1539 C CA . LEU A 1 184 ? 25.747 8.324 -20.849 1.00 87.69 184 LEU A CA 1
ATOM 1540 C C . LEU A 1 184 ? 24.554 9.009 -20.169 1.00 87.69 184 LEU A C 1
ATOM 1542 O O . LEU A 1 184 ? 24.296 8.751 -18.991 1.00 87.69 184 LEU A O 1
ATOM 1546 N N . GLU A 1 185 ? 23.809 9.836 -20.904 1.00 87.38 185 GLU A N 1
ATOM 1547 C CA . GLU A 1 185 ? 22.579 10.468 -20.411 1.00 87.38 185 GLU A CA 1
ATOM 1548 C C . GLU A 1 185 ? 21.517 9.422 -20.063 1.00 87.38 185 GLU A C 1
ATOM 1550 O O . GLU A 1 185 ? 20.976 9.445 -18.961 1.00 87.38 185 GLU A O 1
ATOM 1555 N N . LEU A 1 186 ? 21.307 8.427 -20.926 1.00 87.00 186 LEU A N 1
ATOM 1556 C CA . LEU A 1 186 ? 20.350 7.348 -20.686 1.00 87.00 186 LEU A CA 1
ATOM 1557 C C . LEU A 1 186 ? 20.695 6.530 -19.430 1.00 87.00 186 LEU A C 1
ATOM 1559 O O . LEU A 1 186 ? 19.822 6.231 -18.615 1.00 87.00 186 LEU A O 1
ATOM 1563 N N . SER A 1 187 ? 21.973 6.201 -19.235 1.00 84.62 187 SER A N 1
ATOM 1564 C CA . SER A 1 187 ? 22.449 5.526 -18.020 1.00 84.62 187 SER A CA 1
ATOM 1565 C C . SER A 1 187 ? 22.168 6.357 -16.762 1.00 84.62 187 SER A C 1
ATOM 1567 O O . SER A 1 187 ? 21.690 5.834 -15.748 1.00 84.62 187 SER A O 1
ATOM 1569 N N . LYS A 1 188 ? 22.399 7.673 -16.837 1.00 89.50 188 LYS A N 1
ATOM 1570 C CA . LYS A 1 188 ? 22.117 8.610 -15.746 1.00 89.50 188 LYS A CA 1
ATOM 1571 C C . LYS A 1 188 ? 20.621 8.695 -15.439 1.00 89.50 188 LYS A C 1
ATOM 1573 O O . LYS A 1 188 ? 20.245 8.625 -14.267 1.00 89.50 188 LYS A O 1
ATOM 1578 N N . ASP A 1 189 ? 19.779 8.784 -16.462 1.00 87.25 189 ASP A N 1
ATOM 1579 C CA . ASP A 1 189 ? 18.325 8.835 -16.312 1.00 87.25 189 ASP A CA 1
ATOM 1580 C C . ASP A 1 189 ? 17.787 7.555 -15.671 1.00 87.25 189 ASP A C 1
ATOM 1582 O O . ASP A 1 189 ? 16.986 7.614 -14.741 1.00 87.25 189 ASP A O 1
ATOM 1586 N N . ILE A 1 190 ? 18.284 6.385 -16.074 1.00 87.19 190 ILE A N 1
ATOM 1587 C CA . ILE A 1 190 ? 17.881 5.113 -15.459 1.00 87.19 190 ILE A CA 1
ATOM 1588 C C . ILE A 1 190 ? 18.376 4.984 -14.025 1.00 87.19 190 ILE A C 1
ATOM 1590 O O . ILE A 1 190 ? 17.656 4.456 -13.177 1.00 87.19 190 ILE A O 1
ATOM 1594 N N . SER A 1 191 ? 19.568 5.492 -13.716 1.00 87.62 191 SER A N 1
ATOM 1595 C CA . SER A 1 191 ? 20.026 5.592 -12.330 1.00 87.62 191 SER A CA 1
ATOM 1596 C C . SER A 1 191 ? 19.063 6.445 -11.492 1.00 87.62 191 SER A C 1
ATOM 1598 O O . SER A 1 191 ? 18.645 6.030 -10.410 1.00 87.62 191 SER A O 1
ATOM 1600 N N . SER A 1 192 ? 18.612 7.580 -12.034 1.00 89.00 192 SER A N 1
ATOM 1601 C CA . SER A 1 192 ? 17.614 8.440 -11.388 1.00 89.00 192 SER A CA 1
ATOM 1602 C C . SER A 1 192 ? 16.248 7.755 -11.237 1.00 89.00 192 SER A C 1
ATOM 1604 O O . SER A 1 192 ? 15.638 7.826 -10.167 1.00 89.00 192 SER A O 1
ATOM 1606 N N . ILE A 1 193 ? 15.787 7.022 -12.256 1.00 87.25 193 ILE A N 1
ATOM 1607 C CA . ILE A 1 193 ? 14.557 6.217 -12.197 1.00 87.25 193 ILE A CA 1
ATOM 1608 C C . ILE A 1 193 ? 14.673 5.153 -11.103 1.00 87.25 193 ILE A C 1
ATOM 1610 O O . ILE A 1 193 ? 13.782 5.041 -10.266 1.00 87.25 193 ILE A O 1
ATOM 1614 N N . ASN A 1 194 ? 15.786 4.420 -11.045 1.00 86.88 194 ASN A N 1
ATOM 1615 C CA . ASN A 1 194 ? 16.031 3.420 -10.007 1.00 86.88 194 ASN A CA 1
ATOM 1616 C C . ASN A 1 194 ? 16.012 4.039 -8.607 1.00 86.88 194 ASN A C 1
ATOM 1618 O O . ASN A 1 194 ? 15.400 3.477 -7.698 1.00 86.88 194 ASN A O 1
ATOM 1622 N N . GLN A 1 195 ? 16.627 5.209 -8.437 1.00 89.00 195 GLN A N 1
ATOM 1623 C CA . GLN A 1 195 ? 16.593 5.943 -7.175 1.00 89.00 195 GLN A CA 1
ATOM 1624 C C . GLN A 1 195 ? 15.164 6.370 -6.811 1.00 89.00 195 GLN A C 1
ATOM 1626 O O . GLN A 1 195 ? 14.755 6.237 -5.660 1.00 89.00 195 GLN A O 1
ATOM 1631 N N . SER A 1 196 ? 14.385 6.825 -7.793 1.00 85.69 196 SER A N 1
ATOM 1632 C CA . SER A 1 196 ? 12.988 7.234 -7.612 1.00 85.69 196 SER A CA 1
ATOM 1633 C C . SER A 1 196 ? 12.089 6.056 -7.234 1.00 85.69 196 SER A C 1
ATOM 1635 O O . SER A 1 196 ? 11.258 6.182 -6.338 1.00 85.69 196 SER A O 1
ATOM 1637 N N . ILE A 1 197 ? 12.304 4.886 -7.844 1.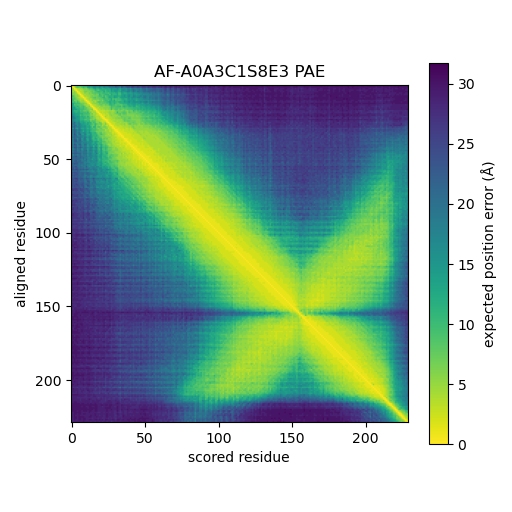00 82.31 197 ILE A N 1
ATOM 1638 C CA . ILE A 1 197 ? 11.627 3.631 -7.492 1.00 82.31 197 ILE A CA 1
ATOM 1639 C C . ILE A 1 197 ? 11.951 3.231 -6.046 1.00 82.31 197 ILE A C 1
ATOM 1641 O O . ILE A 1 197 ? 11.046 2.869 -5.296 1.00 82.31 197 ILE A O 1
ATOM 1645 N N . CYS A 1 198 ? 13.219 3.324 -5.629 1.00 84.88 198 CYS A N 1
ATOM 1646 C CA . CYS A 1 198 ? 13.606 3.054 -4.243 1.00 84.88 198 CYS A CA 1
ATOM 1647 C C . CYS A 1 198 ? 12.932 4.031 -3.269 1.00 84.88 198 CYS A C 1
ATOM 1649 O O . CYS A 1 198 ? 12.351 3.596 -2.282 1.00 84.88 198 CYS A O 1
ATOM 1651 N N . MET A 1 199 ? 12.926 5.332 -3.579 1.00 86.75 199 MET A N 1
ATOM 1652 C CA . MET A 1 199 ? 12.256 6.337 -2.746 1.00 86.75 199 MET A CA 1
ATOM 1653 C C . MET A 1 199 ? 10.746 6.097 -2.637 1.00 86.75 199 MET A C 1
ATOM 1655 O O . MET A 1 199 ? 10.180 6.246 -1.555 1.00 86.75 199 MET A O 1
ATOM 1659 N N . LEU A 1 200 ? 10.088 5.705 -3.731 1.00 82.25 200 LEU A N 1
ATOM 1660 C CA . LEU A 1 200 ? 8.662 5.379 -3.733 1.00 82.25 200 LEU A CA 1
ATOM 1661 C C . LEU A 1 200 ? 8.368 4.136 -2.884 1.00 82.25 200 LEU A C 1
ATOM 1663 O O . LEU A 1 200 ? 7.422 4.151 -2.098 1.00 82.25 200 LEU A O 1
ATOM 1667 N N . SER A 1 201 ? 9.208 3.103 -2.982 1.00 83.75 201 SER A N 1
ATOM 1668 C CA . SER A 1 201 ? 9.118 1.907 -2.138 1.00 83.75 201 SER A CA 1
ATOM 1669 C C . SER A 1 201 ? 9.312 2.241 -0.658 1.00 83.75 201 SER A C 1
ATOM 1671 O O . SER A 1 201 ? 8.490 1.854 0.170 1.00 83.75 201 SER A O 1
ATOM 1673 N N . ASP A 1 202 ? 10.344 3.015 -0.320 1.00 85.44 202 ASP A N 1
ATOM 1674 C CA . ASP A 1 202 ? 10.636 3.421 1.059 1.00 85.44 202 ASP A CA 1
ATOM 1675 C C . ASP A 1 202 ? 9.520 4.295 1.640 1.00 85.44 202 ASP A C 1
ATOM 1677 O O . ASP A 1 202 ? 9.130 4.134 2.797 1.00 85.44 202 ASP A O 1
ATOM 1681 N N . SER A 1 203 ? 8.989 5.224 0.843 1.00 84.25 203 SER A N 1
ATOM 1682 C CA . SER A 1 203 ? 7.869 6.081 1.234 1.00 84.25 203 SER A CA 1
ATOM 1683 C C . SER A 1 203 ? 6.593 5.265 1.443 1.00 84.25 203 SER A C 1
ATOM 1685 O O . SER A 1 203 ? 5.933 5.417 2.471 1.00 84.25 203 SER A O 1
ATOM 1687 N N . GLY A 1 204 ? 6.284 4.335 0.532 1.00 81.00 204 GLY A N 1
ATOM 1688 C CA . GLY A 1 204 ? 5.161 3.408 0.670 1.00 81.00 204 GLY A CA 1
ATOM 1689 C C . GLY A 1 204 ? 5.292 2.528 1.915 1.00 81.00 204 GLY A C 1
ATOM 1690 O O . GLY A 1 204 ? 4.347 2.403 2.694 1.00 81.00 204 GLY A O 1
ATOM 1691 N N . GLN A 1 205 ? 6.488 1.996 2.175 1.00 82.44 205 GLN A N 1
ATOM 1692 C CA . GLN A 1 205 ? 6.764 1.195 3.365 1.00 82.44 205 GLN A CA 1
ATOM 1693 C C . GLN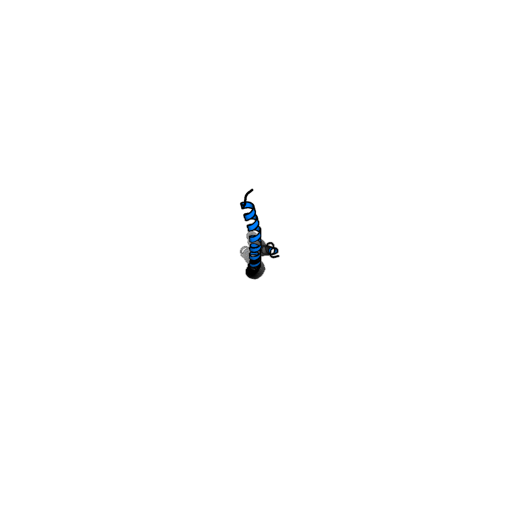 A 1 205 ? 6.645 2.018 4.653 1.00 82.44 205 GLN A C 1
ATOM 1695 O O . GLN A 1 205 ? 6.034 1.549 5.612 1.00 82.44 205 GLN A O 1
ATOM 1700 N N . LYS A 1 206 ? 7.170 3.249 4.685 1.00 86.00 206 LYS A N 1
ATOM 1701 C CA . LYS A 1 206 ? 7.014 4.169 5.826 1.00 86.00 206 LYS A CA 1
ATOM 1702 C C . LYS A 1 206 ? 5.561 4.562 6.052 1.00 86.00 206 LYS A C 1
ATOM 1704 O O . LYS A 1 206 ? 5.137 4.628 7.200 1.00 86.00 206 LYS A O 1
ATOM 1709 N N . PHE A 1 207 ? 4.792 4.799 4.990 1.00 80.81 207 PHE A N 1
ATOM 1710 C CA . PHE A 1 207 ? 3.358 5.061 5.089 1.00 80.81 207 PHE A CA 1
ATOM 1711 C C . PHE A 1 207 ? 2.644 3.887 5.764 1.00 80.81 207 PHE A C 1
ATOM 1713 O O . PHE A 1 207 ? 1.934 4.097 6.744 1.00 80.81 207 PHE A O 1
ATOM 1720 N N . ILE A 1 208 ? 2.920 2.654 5.328 1.00 77.62 208 ILE A N 1
ATOM 1721 C CA . ILE A 1 208 ? 2.363 1.445 5.947 1.00 77.62 208 ILE A CA 1
ATOM 1722 C C . ILE A 1 208 ? 2.840 1.295 7.399 1.00 77.62 208 ILE A C 1
ATOM 1724 O O . ILE A 1 208 ? 2.027 1.039 8.279 1.00 77.62 208 ILE A O 1
ATOM 1728 N N . GLN A 1 209 ? 4.127 1.498 7.694 1.00 78.06 209 GLN A N 1
ATOM 1729 C CA . GLN A 1 209 ? 4.663 1.405 9.060 1.00 78.06 209 GLN A CA 1
ATOM 1730 C C . GLN A 1 209 ? 4.054 2.442 10.005 1.00 78.06 209 GLN A C 1
ATOM 1732 O O . GLN A 1 209 ? 3.666 2.093 11.117 1.00 78.06 209 GLN A O 1
ATOM 1737 N N . ASN A 1 210 ? 3.932 3.697 9.572 1.00 81.44 210 ASN A N 1
ATOM 1738 C CA . ASN A 1 210 ? 3.299 4.758 10.352 1.00 81.44 210 ASN A CA 1
ATOM 1739 C C . ASN A 1 210 ? 1.815 4.460 10.563 1.00 81.44 210 ASN A C 1
ATOM 1741 O O . ASN A 1 210 ? 1.311 4.599 11.678 1.00 81.44 210 ASN A O 1
ATOM 1745 N N . HIS A 1 211 ? 1.135 3.993 9.515 1.00 72.56 211 HIS A N 1
ATOM 1746 C CA . HIS A 1 211 ? -0.260 3.592 9.598 1.00 72.56 211 HIS A CA 1
ATOM 1747 C C . HIS A 1 211 ? -0.460 2.336 10.454 1.00 72.56 211 HIS A C 1
ATOM 1749 O O . HIS A 1 211 ? -1.527 2.171 11.009 1.00 72.56 211 HIS A O 1
ATOM 1755 N N . LEU A 1 212 ? 0.537 1.467 10.635 1.00 71.06 212 LEU A N 1
ATOM 1756 C CA . LEU A 1 212 ? 0.482 0.365 11.607 1.00 71.06 212 LEU A CA 1
ATOM 1757 C C . LEU A 1 212 ? 0.809 0.847 13.032 1.00 71.06 212 LEU A C 1
ATOM 1759 O O . LEU A 1 212 ? 0.191 0.413 14.004 1.00 71.06 212 LEU A O 1
ATOM 1763 N N . GLY A 1 213 ? 1.778 1.755 13.166 1.00 69.12 213 GLY A N 1
ATOM 1764 C CA . GLY A 1 213 ? 2.252 2.285 14.444 1.00 69.12 213 GLY A CA 1
ATOM 1765 C C . GLY A 1 213 ? 1.218 3.139 15.176 1.00 69.12 213 GLY A C 1
ATOM 1766 O O . GLY A 1 213 ? 1.093 3.023 16.392 1.00 69.12 213 GLY A O 1
ATOM 1767 N N . GLN A 1 214 ? 0.425 3.933 14.450 1.00 66.06 214 GLN A N 1
ATOM 1768 C CA . GLN A 1 214 ? -0.654 4.740 15.037 1.00 66.06 214 GLN A CA 1
ATOM 1769 C C . GLN A 1 214 ? -1.733 3.894 15.736 1.00 66.06 214 GLN A C 1
ATOM 1771 O O . GLN A 1 214 ? -2.378 4.385 16.657 1.00 66.06 214 GLN A O 1
ATOM 1776 N N . TYR A 1 215 ? -1.899 2.621 15.366 1.00 59.31 215 TYR A N 1
ATOM 1777 C CA . TYR A 1 215 ? -2.961 1.771 15.917 1.00 59.31 215 TYR A CA 1
ATOM 1778 C C . TYR A 1 215 ? -2.506 0.884 17.073 1.00 59.31 215 TYR A C 1
ATOM 1780 O O . TYR A 1 215 ? -3.328 0.575 17.930 1.00 59.31 215 TYR A O 1
ATOM 1788 N N . LYS A 1 216 ? -1.205 0.581 17.198 1.00 55.94 216 LYS A N 1
ATOM 1789 C CA . LYS A 1 216 ? -0.662 0.018 18.451 1.00 55.94 216 LYS A CA 1
ATOM 1790 C C . LYS A 1 216 ? -0.910 0.933 19.656 1.00 55.94 216 LYS A C 1
ATOM 1792 O O . LYS A 1 216 ? -0.974 0.464 20.783 1.00 55.94 216 LYS A O 1
ATOM 1797 N N . VAL A 1 217 ? -1.068 2.238 19.424 1.00 50.91 217 VAL A N 1
ATOM 1798 C CA . VAL A 1 217 ? -1.407 3.214 20.472 1.00 50.91 217 VAL A CA 1
ATOM 1799 C C . VAL A 1 217 ? -2.881 3.114 20.890 1.00 50.91 217 VAL A C 1
ATOM 1801 O O . VAL A 1 217 ? -3.203 3.389 22.041 1.00 50.91 217 VAL A O 1
ATOM 1804 N N . ILE A 1 218 ? -3.775 2.660 20.003 1.00 50.34 218 ILE A N 1
ATOM 1805 C CA . ILE A 1 218 ? -5.194 2.425 20.330 1.00 50.34 218 ILE A CA 1
ATOM 1806 C C . ILE A 1 218 ? -5.361 1.143 21.168 1.00 50.34 218 ILE A C 1
ATOM 1808 O O . ILE A 1 218 ? -6.323 1.023 21.920 1.00 50.34 218 ILE A O 1
ATOM 1812 N N . GLU A 1 219 ? -4.398 0.217 21.106 1.00 46.22 219 GLU A N 1
ATOM 1813 C CA . GLU A 1 219 ? -4.410 -1.036 21.875 1.00 46.22 219 GLU A CA 1
ATOM 1814 C C . GLU A 1 219 ? -4.201 -0.863 23.390 1.00 46.22 219 GLU A C 1
ATOM 1816 O O . GLU A 1 219 ? -4.489 -1.799 24.128 1.00 46.22 219 GLU A O 1
ATOM 1821 N N . PHE A 1 220 ? -3.783 0.310 23.888 1.00 44.84 220 PHE A N 1
ATOM 1822 C CA . PHE A 1 220 ? -3.562 0.513 25.326 1.00 44.84 220 PHE A CA 1
ATOM 1823 C C . PHE A 1 220 ? -3.995 1.901 25.825 1.00 44.84 220 PHE A C 1
ATOM 1825 O O . PHE A 1 220 ? -3.186 2.696 26.301 1.00 44.84 220 PHE A O 1
ATOM 1832 N N . SER A 1 221 ? -5.309 2.143 25.861 1.00 41.56 221 SER A N 1
ATOM 1833 C CA . SER A 1 221 ? -5.887 2.808 27.041 1.00 41.56 221 SER A CA 1
ATOM 1834 C C . SER A 1 221 ? -5.963 1.771 28.171 1.00 41.56 221 SER A C 1
ATOM 1836 O O . SER A 1 221 ? -7.027 1.309 28.572 1.00 41.56 221 SER A O 1
ATOM 1838 N N . ASP A 1 222 ? -4.798 1.366 28.682 1.00 42.94 222 ASP A N 1
ATOM 1839 C CA . ASP A 1 222 ? -4.653 0.418 29.800 1.00 42.94 222 ASP A CA 1
ATOM 1840 C C . ASP A 1 222 ? -5.197 0.993 31.132 1.00 42.94 222 ASP A C 1
ATOM 1842 O O . ASP A 1 222 ? -5.158 0.356 32.183 1.00 42.94 222 ASP A O 1
ATOM 1846 N N . ASN A 1 223 ? -5.734 2.218 31.093 1.00 40.62 223 ASN A N 1
ATOM 1847 C CA . ASN A 1 223 ? -6.381 2.884 32.218 1.00 40.62 223 ASN A CA 1
ATOM 1848 C C . ASN A 1 223 ? -7.875 2.551 32.356 1.00 40.62 223 ASN A C 1
ATOM 1850 O O . ASN A 1 223 ? -8.440 2.821 33.417 1.00 40.62 223 ASN A O 1
ATOM 1854 N N . ASP A 1 224 ? -8.508 1.951 31.342 1.00 45.28 224 ASP A N 1
ATOM 1855 C CA . ASP A 1 224 ? -9.930 1.589 31.417 1.00 45.28 224 ASP A CA 1
ATOM 1856 C C . ASP A 1 224 ? -10.151 0.137 31.872 1.00 45.28 224 ASP A C 1
ATOM 1858 O O . ASP A 1 224 ? -11.163 -0.158 32.507 1.00 45.28 224 ASP A O 1
ATOM 1862 N N . VAL A 1 225 ? -9.182 -0.760 31.643 1.00 45.38 225 VAL A N 1
ATOM 1863 C CA . VAL A 1 225 ? -9.272 -2.174 32.059 1.00 45.38 225 VAL A CA 1
ATOM 1864 C C . VAL A 1 225 ? -8.958 -2.349 33.552 1.00 45.38 225 VAL A C 1
ATOM 1866 O O . VAL A 1 225 ? -9.621 -3.125 34.231 1.00 45.38 225 VAL A O 1
ATOM 1869 N N . LYS A 1 226 ? -8.041 -1.550 34.118 1.00 43.62 226 LYS A N 1
ATOM 1870 C CA . LYS A 1 226 ? -7.699 -1.581 35.558 1.00 43.62 226 LYS A CA 1
ATOM 1871 C C . LYS A 1 226 ? -8.734 -0.936 36.489 1.00 43.62 226 LYS A C 1
ATOM 1873 O O . LYS A 1 226 ? -8.502 -0.856 37.688 1.00 43.62 226 LYS A O 1
ATOM 1878 N N . ARG A 1 227 ? -9.867 -0.457 35.965 1.00 38.78 227 ARG A N 1
ATOM 1879 C CA . ARG A 1 227 ? -11.003 0.031 36.775 1.00 38.78 227 ARG A CA 1
ATOM 1880 C C . ARG A 1 227 ? -12.092 -1.024 36.992 1.00 38.78 227 ARG A C 1
ATOM 1882 O O . ARG A 1 227 ? -13.146 -0.689 37.529 1.00 38.78 227 ARG A O 1
ATOM 1889 N N . LEU A 1 228 ? -11.858 -2.258 36.545 1.00 43.28 228 LEU A N 1
ATOM 1890 C CA . LEU A 1 228 ? -12.795 -3.379 36.656 1.00 43.28 228 LEU A CA 1
ATOM 1891 C C . LEU A 1 228 ? -12.331 -4.491 37.617 1.00 43.28 228 LEU A C 1
ATOM 1893 O O . LEU A 1 228 ? -13.082 -5.447 37.801 1.00 43.28 228 LEU A O 1
ATOM 1897 N N . GLU A 1 229 ? -11.155 -4.355 38.237 1.00 36.88 229 GLU A N 1
ATOM 1898 C CA . GLU A 1 229 ? -10.736 -5.132 39.421 1.00 36.88 229 GLU A CA 1
ATOM 1899 C C . GLU A 1 229 ? -10.985 -4.320 40.698 1.00 36.88 229 GLU A C 1
ATOM 1901 O O . GLU A 1 229 ? -11.454 -4.922 41.690 1.00 36.88 229 GLU A O 1
#